Protein AF-A0A345RC56-F1 (afdb_monomer_lite)

Structure (mmCIF, N/CA/C/O backbone):
data_AF-A0A345RC56-F1
#
_entry.id   AF-A0A345RC56-F1
#
loop_
_atom_site.group_PDB
_atom_site.id
_atom_site.type_symbol
_atom_site.label_atom_id
_atom_site.label_alt_id
_atom_site.label_comp_id
_atom_site.label_asym_id
_atom_site.label_entity_id
_atom_site.label_seq_id
_atom_site.pdbx_PDB_ins_code
_atom_site.Cartn_x
_atom_site.Cartn_y
_atom_site.Cartn_z
_atom_site.occupancy
_atom_site.B_iso_or_equiv
_atom_site.auth_seq_id
_atom_site.auth_comp_id
_atom_site.auth_asym_id
_atom_site.auth_atom_id
_atom_site.pdbx_PDB_model_num
ATOM 1 N N . MET A 1 1 ? 59.726 26.820 -36.026 1.00 51.00 1 MET A N 1
ATOM 2 C CA . MET A 1 1 ? 58.271 26.832 -36.326 1.00 51.00 1 MET A CA 1
ATOM 3 C C . MET A 1 1 ? 57.668 28.120 -35.784 1.00 51.00 1 MET A C 1
ATOM 5 O O . MET A 1 1 ? 57.884 28.377 -34.603 1.00 51.00 1 MET A O 1
ATOM 9 N N . PRO A 1 2 ? 56.946 28.915 -36.594 1.00 48.25 2 PRO A N 1
ATOM 10 C CA . PRO A 1 2 ? 56.380 30.178 -36.132 1.00 48.25 2 PRO A CA 1
ATOM 11 C C . PRO A 1 2 ? 55.252 29.939 -35.111 1.00 48.25 2 PRO A C 1
ATOM 13 O O . PRO A 1 2 ? 54.476 28.990 -35.276 1.00 48.25 2 PRO A O 1
ATOM 16 N N . PRO A 1 3 ? 55.117 30.789 -34.079 1.00 53.25 3 PRO A N 1
ATOM 17 C CA . PRO A 1 3 ? 54.134 30.615 -33.004 1.00 53.25 3 PRO A CA 1
ATOM 18 C C . PRO A 1 3 ? 52.673 30.598 -33.497 1.00 53.25 3 PRO A C 1
ATOM 20 O O . PRO A 1 3 ? 51.851 29.871 -32.939 1.00 53.25 3 PRO A O 1
ATOM 23 N N . ALA A 1 4 ? 52.362 31.284 -34.603 1.00 44.72 4 ALA A N 1
ATOM 24 C CA . ALA A 1 4 ? 51.025 31.308 -35.207 1.00 44.72 4 ALA A CA 1
ATOM 25 C C . ALA A 1 4 ? 50.554 29.932 -35.736 1.00 44.72 4 ALA A C 1
ATOM 27 O O . ALA A 1 4 ? 49.383 29.576 -35.612 1.00 44.72 4 ALA A O 1
ATOM 28 N N . LEU A 1 5 ? 51.472 29.106 -36.253 1.00 43.94 5 LEU A N 1
ATOM 29 C CA . LEU A 1 5 ? 51.159 27.765 -36.769 1.00 43.94 5 LEU A CA 1
ATOM 30 C C . LEU A 1 5 ? 50.878 26.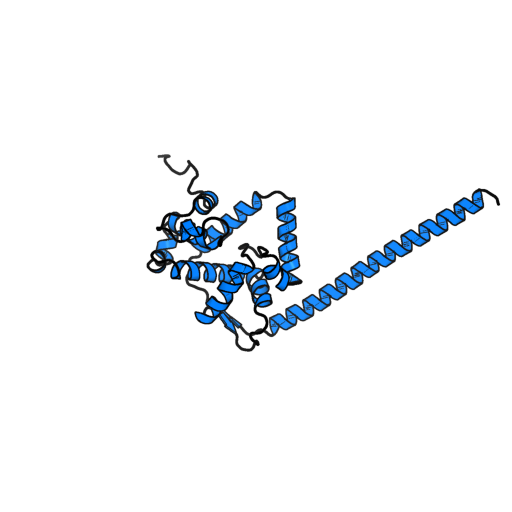753 -35.646 1.00 43.94 5 LEU A C 1
ATOM 32 O O . LEU A 1 5 ? 50.070 25.842 -35.829 1.00 43.94 5 LEU A O 1
ATOM 36 N N . ARG A 1 6 ? 51.471 26.933 -34.455 1.00 48.44 6 ARG A N 1
ATOM 37 C CA . ARG A 1 6 ? 51.158 26.103 -33.275 1.00 48.44 6 ARG A CA 1
ATOM 38 C C . ARG A 1 6 ? 49.764 26.398 -32.713 1.00 48.44 6 ARG A C 1
ATOM 40 O O . ARG A 1 6 ? 49.095 25.462 -32.277 1.00 48.44 6 ARG A O 1
ATOM 47 N N . LEU A 1 7 ? 49.307 27.652 -32.771 1.00 42.91 7 LEU A N 1
ATOM 48 C CA . LEU A 1 7 ? 47.984 28.057 -32.279 1.00 42.91 7 LEU A CA 1
ATOM 49 C C . LEU A 1 7 ? 46.847 27.499 -33.158 1.00 42.91 7 LEU A C 1
ATOM 51 O O . LEU A 1 7 ? 45.892 26.925 -32.635 1.00 42.91 7 LEU A O 1
ATOM 55 N N . CYS A 1 8 ? 46.988 27.559 -34.489 1.00 41.47 8 CYS A N 1
ATOM 56 C CA . CYS A 1 8 ? 46.005 27.000 -35.430 1.00 41.47 8 CYS A CA 1
ATOM 57 C C . CYS A 1 8 ? 45.868 25.471 -35.326 1.00 41.47 8 CYS A C 1
ATOM 59 O O . CYS A 1 8 ? 44.758 24.942 -35.383 1.00 41.47 8 CYS A O 1
ATOM 61 N N . VAL A 1 9 ? 46.972 24.742 -35.125 1.00 54.75 9 VAL A N 1
ATOM 62 C CA . VAL A 1 9 ? 46.938 23.276 -34.957 1.00 54.75 9 VAL A CA 1
ATOM 63 C C . VAL A 1 9 ? 46.320 22.876 -33.610 1.00 54.75 9 VAL A C 1
ATOM 65 O O . VAL A 1 9 ? 45.562 21.907 -33.548 1.00 54.75 9 VAL A O 1
ATOM 68 N N . GLN A 1 10 ? 46.583 23.638 -32.543 1.00 50.59 10 GLN A N 1
ATOM 69 C CA . GLN A 1 10 ? 45.973 23.441 -31.221 1.00 50.59 10 GLN A CA 1
ATOM 70 C C . GLN A 1 10 ? 44.459 23.711 -31.233 1.00 50.59 10 GLN A C 1
ATOM 72 O O . GLN A 1 10 ? 43.698 22.903 -30.700 1.00 50.59 10 GLN A O 1
ATOM 77 N N . LEU A 1 11 ? 44.004 24.787 -31.886 1.00 49.38 11 LEU A N 1
ATOM 78 C CA . LEU A 1 11 ? 42.579 25.122 -32.015 1.00 49.38 11 LEU A CA 1
ATOM 79 C C . LEU A 1 11 ? 41.821 24.102 -32.880 1.00 49.38 11 LEU A C 1
ATOM 81 O O . LEU A 1 11 ? 40.745 23.647 -32.492 1.00 49.38 11 LEU A O 1
ATOM 85 N N . LYS A 1 12 ? 42.413 23.654 -33.996 1.00 48.56 12 LYS A N 1
ATOM 86 C CA . LYS A 1 12 ? 41.815 22.639 -34.882 1.00 48.56 12 LYS A CA 1
ATOM 87 C C . LYS A 1 12 ? 41.727 21.260 -34.215 1.00 48.56 12 LYS A C 1
ATOM 89 O O . LYS A 1 12 ? 40.732 20.561 -34.393 1.00 48.56 12 LYS A O 1
ATOM 94 N N . ARG A 1 13 ? 42.720 20.879 -33.395 1.00 53.06 13 ARG A N 1
ATOM 95 C CA . ARG A 1 13 ? 42.656 19.656 -32.572 1.00 53.06 13 ARG A CA 1
ATOM 96 C C . ARG A 1 13 ? 41.592 19.758 -31.480 1.00 53.06 13 ARG A C 1
ATOM 98 O O . ARG A 1 13 ? 40.775 18.852 -31.392 1.00 53.06 13 ARG A O 1
ATOM 105 N N . LYS A 1 14 ? 41.545 20.849 -30.705 1.00 51.34 14 LYS A N 1
ATOM 106 C CA . LYS A 1 14 ? 40.552 21.028 -29.626 1.00 51.34 14 LYS A CA 1
ATOM 107 C C . LYS A 1 14 ? 39.108 21.051 -30.148 1.00 51.34 14 LYS A C 1
ATOM 109 O O . LYS A 1 14 ? 38.259 20.383 -29.566 1.00 51.34 14 LYS A O 1
ATOM 114 N N . GLY A 1 15 ? 38.846 21.726 -31.272 1.00 50.44 15 GLY A N 1
ATOM 115 C CA . GLY A 1 15 ? 37.525 21.727 -31.917 1.00 50.44 15 GLY A CA 1
ATOM 116 C C . GLY A 1 15 ? 37.103 20.353 -32.454 1.00 50.44 15 GLY A C 1
ATOM 117 O O . GLY A 1 15 ? 35.940 19.975 -32.341 1.00 50.44 15 GLY A O 1
ATOM 118 N N . CYS A 1 16 ? 38.050 19.557 -32.963 1.00 48.34 16 CYS A N 1
ATOM 119 C CA . CYS A 1 16 ? 37.780 18.203 -33.452 1.00 48.34 16 CYS A CA 1
ATOM 120 C C . CYS A 1 16 ? 37.478 17.211 -32.311 1.00 48.34 16 CYS A C 1
ATOM 122 O O . CYS A 1 16 ? 36.641 16.325 -32.475 1.00 48.34 16 CYS A O 1
ATOM 124 N N . THR A 1 17 ? 38.113 17.361 -31.142 1.00 57.56 17 THR A N 1
ATOM 125 C CA . THR A 1 17 ? 37.839 16.514 -29.966 1.00 57.56 17 THR A CA 1
ATOM 126 C C . THR A 1 17 ? 36.491 16.841 -29.322 1.00 57.56 17 THR A C 1
ATOM 128 O O . THR A 1 17 ? 35.750 15.927 -28.970 1.00 57.56 17 THR A O 1
ATOM 131 N N . LEU A 1 18 ? 36.137 18.129 -29.226 1.00 54.66 18 LEU A N 1
ATOM 132 C CA . LEU A 1 18 ? 34.832 18.577 -28.724 1.00 54.66 18 LEU A CA 1
ATOM 133 C C . LEU A 1 18 ? 33.685 18.099 -29.619 1.00 54.66 18 LEU A C 1
ATOM 135 O O . LEU A 1 18 ? 32.721 17.543 -29.109 1.00 54.66 18 LEU A O 1
ATOM 139 N N . ALA A 1 19 ? 33.822 18.219 -30.944 1.00 57.09 19 ALA A N 1
ATOM 140 C CA . ALA A 1 19 ? 32.821 17.719 -31.886 1.00 57.09 19 ALA A CA 1
ATOM 141 C C . ALA A 1 19 ? 32.630 16.193 -31.789 1.00 57.09 19 ALA A C 1
ATOM 143 O O . ALA A 1 19 ? 31.502 15.715 -31.823 1.00 57.09 19 ALA A O 1
ATOM 144 N N . LYS A 1 20 ? 33.708 15.419 -31.604 1.00 53.34 20 LYS A N 1
ATOM 145 C CA . LYS A 1 20 ? 33.631 13.956 -31.425 1.00 53.34 20 LYS A CA 1
ATOM 146 C C . LYS A 1 20 ? 32.968 13.548 -30.110 1.00 53.34 20 LYS A C 1
ATOM 148 O O . LYS A 1 20 ? 32.192 12.600 -30.110 1.00 53.34 20 LYS A O 1
ATOM 153 N N . LEU A 1 21 ? 33.239 14.260 -29.015 1.00 55.81 21 LEU A N 1
ATOM 154 C CA . LEU A 1 21 ? 32.566 14.039 -27.731 1.00 55.81 21 LEU A CA 1
ATOM 155 C C . LEU A 1 21 ? 31.080 14.408 -27.805 1.00 55.81 21 LEU A C 1
ATOM 157 O O . LEU A 1 21 ? 30.247 13.679 -27.279 1.00 55.81 21 LEU A O 1
ATOM 161 N N . PHE A 1 22 ? 30.741 15.490 -28.509 1.00 58.97 22 PHE A N 1
ATOM 162 C CA . PHE A 1 22 ? 29.356 15.923 -28.695 1.00 58.97 22 PHE A CA 1
ATOM 163 C C . PHE A 1 22 ? 28.562 14.946 -29.573 1.00 58.97 22 PHE A C 1
ATOM 165 O O . PHE A 1 22 ? 27.455 14.557 -29.216 1.00 58.97 22 PHE A O 1
ATOM 172 N N . ILE A 1 23 ? 29.152 14.488 -30.683 1.00 63.09 23 ILE A N 1
ATOM 173 C CA . ILE A 1 23 ? 28.555 13.477 -31.568 1.00 63.09 23 ILE A CA 1
ATOM 174 C C . ILE A 1 23 ? 28.442 12.131 -30.847 1.00 63.09 23 ILE A C 1
ATOM 176 O O . ILE A 1 23 ? 27.398 11.499 -30.932 1.00 63.09 23 ILE A O 1
ATOM 180 N N . GLY A 1 24 ? 29.467 11.709 -30.099 1.00 48.25 24 GLY A N 1
ATOM 181 C CA . GLY A 1 24 ? 29.423 10.484 -29.295 1.00 48.25 24 GLY A CA 1
ATOM 182 C C . GLY A 1 24 ? 28.367 10.536 -28.188 1.00 48.25 24 GLY A C 1
ATOM 183 O O . GLY A 1 24 ? 27.646 9.563 -27.991 1.00 48.25 24 GLY A O 1
ATOM 184 N N . GLY A 1 25 ? 28.219 11.685 -27.520 1.00 43.75 25 GLY A N 1
ATOM 185 C CA . GLY A 1 25 ? 27.164 11.923 -26.534 1.00 43.75 25 GLY A CA 1
ATOM 186 C C . GLY A 1 25 ? 25.766 11.889 -27.153 1.00 43.75 25 GLY A C 1
ATOM 187 O O . GLY A 1 25 ? 24.893 11.196 -26.641 1.00 43.75 25 GLY A O 1
ATOM 188 N N . LEU A 1 26 ? 25.564 12.557 -28.294 1.00 57.28 26 LEU A N 1
ATOM 189 C CA . LEU A 1 26 ? 24.301 12.524 -29.041 1.00 57.28 26 LEU A CA 1
ATOM 190 C C . LEU A 1 26 ? 23.957 11.116 -29.533 1.00 57.28 26 LEU A C 1
ATOM 192 O O . LEU A 1 26 ? 22.817 10.691 -29.383 1.00 57.28 26 LEU A O 1
ATOM 196 N N . LEU A 1 27 ? 24.929 10.370 -30.069 1.00 57.38 27 LEU A N 1
ATOM 197 C CA . LEU A 1 27 ? 24.715 8.988 -30.500 1.00 57.38 27 LEU A CA 1
ATOM 198 C C . LEU A 1 27 ? 24.374 8.082 -29.309 1.00 57.38 27 LEU A C 1
ATOM 200 O O . LEU A 1 27 ? 23.480 7.252 -29.417 1.00 57.38 27 LEU A O 1
ATOM 204 N N . GLY A 1 28 ? 25.046 8.266 -28.169 1.00 47.16 28 GLY A N 1
ATOM 205 C CA . GLY A 1 28 ? 24.757 7.541 -26.931 1.00 47.16 28 GLY A CA 1
ATOM 206 C C . GLY A 1 28 ? 23.349 7.819 -26.400 1.00 47.16 28 GLY A C 1
ATOM 207 O O . GLY A 1 28 ? 22.642 6.882 -26.039 1.00 47.16 28 GLY A O 1
ATOM 208 N N . ILE A 1 29 ? 22.906 9.081 -26.430 1.00 62.06 29 ILE A N 1
ATOM 209 C CA . ILE A 1 29 ? 21.531 9.471 -26.077 1.00 62.06 29 ILE A CA 1
ATOM 210 C C . ILE A 1 29 ? 20.530 8.840 -27.047 1.00 62.06 29 ILE A C 1
ATOM 212 O O . ILE A 1 29 ? 19.509 8.323 -26.611 1.00 62.06 29 ILE A O 1
ATOM 216 N N . LEU A 1 30 ? 20.820 8.843 -28.350 1.00 53.22 30 LEU A N 1
ATOM 217 C CA . LEU A 1 30 ? 19.902 8.343 -29.372 1.00 53.22 30 LEU A CA 1
ATOM 218 C C . LEU A 1 30 ? 19.773 6.813 -29.332 1.00 53.22 30 LEU A C 1
ATOM 220 O O . LEU A 1 30 ? 18.662 6.297 -29.390 1.00 53.22 30 LEU A O 1
ATOM 224 N N . VAL A 1 31 ? 20.884 6.088 -29.163 1.00 61.06 31 VAL A N 1
ATOM 225 C CA . VAL A 1 31 ? 20.895 4.627 -28.972 1.00 61.06 31 VAL A CA 1
ATOM 226 C C . VAL A 1 31 ? 20.251 4.248 -27.637 1.00 61.06 31 VAL A C 1
ATOM 228 O O . VAL A 1 31 ? 19.473 3.300 -27.588 1.00 61.06 31 VAL A O 1
ATOM 231 N N . GLY A 1 32 ? 20.512 5.010 -26.570 1.00 57.34 32 GLY A N 1
ATOM 232 C CA . GLY A 1 32 ? 19.856 4.841 -25.272 1.00 57.34 32 GLY A CA 1
ATOM 233 C C . GLY A 1 32 ? 18.345 5.063 -25.350 1.00 57.34 32 GLY A C 1
ATOM 234 O O . GLY A 1 32 ? 17.580 4.248 -24.841 1.00 57.34 32 GLY A O 1
ATOM 235 N N . ALA A 1 33 ? 17.901 6.109 -26.049 1.00 62.47 33 ALA A N 1
ATOM 236 C CA . ALA A 1 33 ? 16.491 6.393 -26.288 1.00 62.47 33 ALA A CA 1
ATOM 237 C C . ALA A 1 33 ? 15.826 5.290 -27.123 1.00 62.47 33 ALA A C 1
ATOM 239 O O . ALA A 1 33 ? 14.809 4.761 -26.695 1.00 62.47 33 ALA A O 1
ATOM 240 N N . LEU A 1 34 ? 16.425 4.865 -28.244 1.00 62.28 34 LEU A N 1
ATOM 241 C CA . LEU A 1 34 ? 15.913 3.762 -29.072 1.00 62.28 34 LEU A CA 1
ATOM 242 C C . LEU A 1 34 ? 15.856 2.431 -28.314 1.00 62.28 34 LEU A C 1
ATOM 244 O O . LEU A 1 34 ? 14.857 1.721 -28.408 1.00 62.28 34 LEU A O 1
ATOM 248 N N . GLY A 1 35 ? 16.896 2.104 -27.544 1.00 57.38 35 GLY A N 1
ATOM 249 C CA . GLY A 1 35 ? 16.925 0.914 -26.695 1.00 57.38 35 GLY A CA 1
ATOM 250 C C . GLY A 1 35 ? 15.836 0.952 -25.624 1.00 57.38 35 GLY A C 1
ATOM 251 O O . GLY A 1 35 ? 15.136 -0.039 -25.427 1.00 57.38 35 GLY A O 1
ATOM 252 N N . THR A 1 36 ? 15.627 2.118 -25.007 1.00 60.25 36 THR A N 1
ATOM 253 C CA . THR A 1 36 ? 14.548 2.343 -24.038 1.00 60.25 36 THR A CA 1
ATOM 254 C C . THR A 1 36 ? 13.187 2.203 -24.715 1.00 60.25 36 THR A C 1
ATOM 256 O O . THR A 1 36 ? 12.360 1.442 -24.240 1.00 60.25 36 THR A O 1
ATOM 259 N N . THR A 1 37 ? 12.949 2.837 -25.866 1.00 61.66 37 THR A N 1
ATOM 260 C CA . THR A 1 37 ? 11.677 2.733 -26.598 1.00 61.66 37 THR A CA 1
ATOM 261 C C . THR A 1 37 ? 11.371 1.298 -27.031 1.00 61.66 37 THR A C 1
ATOM 263 O O . THR A 1 37 ? 10.250 0.837 -26.839 1.00 61.66 37 THR A O 1
ATOM 266 N N . LEU A 1 38 ? 12.347 0.559 -27.567 1.00 62.25 38 LEU A N 1
ATOM 267 C CA . LEU A 1 38 ? 12.166 -0.849 -27.944 1.00 62.25 38 LEU A CA 1
ATOM 268 C C . LEU A 1 38 ? 11.875 -1.732 -26.729 1.00 62.25 38 LEU A C 1
ATOM 270 O O . LEU A 1 38 ? 11.006 -2.604 -26.792 1.00 62.25 38 LEU A O 1
ATOM 274 N N . PHE A 1 39 ? 12.564 -1.484 -25.616 1.00 65.06 39 PHE A N 1
ATOM 275 C CA . PHE A 1 39 ? 12.289 -2.157 -24.356 1.00 65.06 39 PHE A CA 1
ATOM 276 C C . PHE A 1 39 ? 10.866 -1.851 -23.872 1.00 65.06 39 PHE A C 1
ATOM 278 O O . PHE A 1 39 ? 10.115 -2.777 -23.587 1.00 65.06 39 PHE A O 1
ATOM 285 N N . LEU A 1 40 ? 10.445 -0.585 -23.885 1.00 64.12 40 LEU A N 1
ATOM 286 C CA . LEU A 1 40 ? 9.092 -0.171 -23.515 1.00 64.12 40 LEU A CA 1
ATOM 287 C C . LEU A 1 40 ? 8.022 -0.826 -24.388 1.00 64.12 40 LEU A C 1
ATOM 289 O O . LEU A 1 40 ? 7.056 -1.357 -23.855 1.00 64.12 40 LEU A O 1
ATOM 293 N N . VAL A 1 41 ? 8.207 -0.865 -25.708 1.00 63.97 41 VAL A N 1
ATOM 294 C CA . VAL A 1 41 ? 7.273 -1.532 -26.629 1.00 63.97 41 VAL A CA 1
ATOM 295 C C . VAL A 1 41 ? 7.204 -3.035 -26.354 1.00 63.97 41 VAL A C 1
ATOM 297 O O . VAL A 1 41 ? 6.116 -3.603 -26.313 1.00 63.97 41 VAL A O 1
ATOM 300 N N . SER A 1 42 ? 8.346 -3.688 -26.118 1.00 65.44 42 SER A N 1
ATOM 301 C CA . SER A 1 42 ? 8.391 -5.105 -25.734 1.00 65.44 42 SER A CA 1
ATOM 302 C C . SER A 1 42 ? 7.635 -5.360 -24.427 1.00 65.44 42 SER A C 1
ATOM 304 O O . SER A 1 42 ? 6.858 -6.308 -24.331 1.00 65.44 42 SER A O 1
ATOM 306 N N . ARG A 1 43 ? 7.800 -4.476 -23.438 1.00 64.31 43 ARG A N 1
ATOM 307 C CA . ARG A 1 43 ? 7.131 -4.571 -22.138 1.00 64.31 43 ARG A CA 1
ATOM 308 C C . ARG A 1 43 ? 5.638 -4.311 -22.245 1.00 64.31 43 ARG A C 1
ATOM 310 O O . ARG A 1 43 ? 4.877 -5.132 -21.760 1.00 64.31 43 ARG A O 1
ATOM 317 N N . VAL A 1 44 ? 5.208 -3.263 -22.941 1.00 63.59 44 VAL A N 1
ATOM 318 C CA . VAL A 1 44 ? 3.786 -3.002 -23.217 1.00 63.59 44 VAL A CA 1
ATOM 319 C C . VAL A 1 44 ? 3.147 -4.184 -23.948 1.00 63.59 44 VAL A C 1
ATOM 321 O O . VAL A 1 44 ? 2.053 -4.600 -23.588 1.00 63.59 44 VAL A O 1
ATOM 324 N N . ASN A 1 45 ? 3.846 -4.801 -24.904 1.00 62.34 45 ASN A N 1
ATOM 325 C CA . ASN A 1 45 ? 3.357 -6.001 -25.586 1.00 62.34 45 ASN A CA 1
ATOM 326 C C . ASN A 1 45 ? 3.330 -7.248 -24.691 1.00 62.34 45 ASN A C 1
ATOM 328 O O . ASN A 1 45 ? 2.473 -8.104 -24.883 1.00 62.34 45 ASN A O 1
ATOM 332 N N . ALA A 1 46 ? 4.258 -7.393 -23.742 1.00 61.75 46 ALA A N 1
ATOM 333 C CA . ALA A 1 46 ? 4.208 -8.459 -22.742 1.00 61.75 46 ALA A CA 1
ATOM 334 C C . ALA A 1 46 ? 3.051 -8.242 -21.752 1.00 61.75 46 ALA A C 1
ATOM 336 O O . ALA A 1 46 ? 2.360 -9.194 -21.411 1.00 61.75 46 ALA A O 1
ATOM 337 N N . LEU A 1 47 ? 2.798 -6.988 -21.365 1.00 58.97 47 LEU A N 1
ATOM 338 C CA . LEU A 1 47 ? 1.684 -6.576 -20.511 1.00 58.97 47 LEU A CA 1
ATOM 339 C C . LEU A 1 47 ? 0.332 -6.808 -21.193 1.00 58.97 47 LEU A C 1
ATOM 341 O O . LEU A 1 47 ? -0.564 -7.379 -20.588 1.00 58.97 47 LEU A O 1
ATOM 345 N N . ALA A 1 48 ? 0.211 -6.462 -22.476 1.00 58.94 48 ALA A N 1
ATOM 346 C CA . ALA A 1 48 ? -0.989 -6.713 -23.277 1.00 58.94 48 ALA A CA 1
ATOM 347 C C . ALA A 1 48 ? -1.292 -8.209 -23.486 1.00 58.94 48 ALA A C 1
ATOM 349 O O . ALA A 1 48 ? -2.386 -8.559 -23.915 1.00 58.94 48 ALA A O 1
ATOM 350 N N . LYS A 1 49 ? -0.323 -9.093 -23.217 1.00 60.41 49 LYS A N 1
ATOM 351 C CA . LYS A 1 49 ? -0.499 -10.551 -23.281 1.00 60.41 49 LYS A CA 1
ATOM 352 C C . LYS A 1 49 ? -0.914 -11.164 -21.950 1.00 60.41 49 LYS A C 1
ATOM 354 O O . LYS A 1 49 ? -1.195 -12.358 -21.915 1.00 60.41 49 LYS A O 1
ATOM 359 N N . VAL A 1 50 ? -0.915 -10.390 -20.868 1.00 64.06 50 VAL A N 1
ATOM 360 C CA . VAL A 1 50 ? -1.335 -10.887 -19.563 1.00 64.06 50 VAL A CA 1
ATOM 361 C C . VAL A 1 50 ? -2.820 -10.640 -19.472 1.00 64.06 50 VAL A C 1
ATOM 363 O O . VAL A 1 50 ? -3.271 -9.530 -19.212 1.00 64.06 50 VAL A O 1
ATOM 366 N N . ASP A 1 51 ? -3.563 -11.702 -19.718 1.00 72.75 51 ASP A N 1
ATOM 367 C CA . ASP A 1 51 ? -4.996 -11.703 -19.520 1.00 72.75 51 ASP A CA 1
ATOM 368 C C . ASP A 1 51 ? -5.265 -11.982 -18.036 1.00 72.75 51 ASP A C 1
ATOM 370 O O . ASP A 1 51 ? -4.889 -13.037 -17.506 1.00 72.75 51 ASP A O 1
ATOM 374 N N . PHE A 1 52 ? -5.800 -10.983 -17.336 1.00 78.44 52 PHE A N 1
ATOM 375 C CA . PHE A 1 52 ? -6.080 -11.050 -15.908 1.00 78.44 52 PHE A CA 1
ATOM 376 C C . PHE A 1 52 ? -7.426 -10.406 -15.588 1.00 78.44 52 PHE A C 1
ATOM 378 O O . PHE A 1 52 ? -7.853 -9.453 -16.241 1.00 78.44 52 PHE A O 1
ATOM 385 N N . SER A 1 53 ? -8.080 -10.917 -14.551 1.00 84.25 53 SER A N 1
ATOM 386 C CA . SER A 1 53 ? -9.269 -10.307 -13.966 1.00 84.25 53 SER A CA 1
ATOM 387 C C . SER A 1 53 ? -8.944 -9.834 -12.549 1.00 84.25 53 SER A C 1
ATOM 389 O O . SER A 1 53 ? -8.115 -10.428 -11.853 1.00 84.25 53 SER A O 1
ATOM 391 N N . ILE A 1 54 ? -9.557 -8.725 -12.135 1.00 86.44 54 ILE A N 1
ATOM 392 C CA . ILE A 1 54 ? -9.465 -8.232 -10.761 1.00 86.44 54 ILE A CA 1
ATOM 393 C C . ILE A 1 54 ? -10.850 -8.179 -10.139 1.00 86.44 54 ILE A C 1
ATOM 395 O O . ILE A 1 54 ? -11.824 -7.775 -10.776 1.00 86.44 54 ILE A O 1
ATOM 399 N N . VAL A 1 55 ? -10.909 -8.537 -8.864 1.00 89.62 55 VAL A N 1
ATOM 400 C CA . VAL A 1 55 ? -12.050 -8.262 -7.998 1.00 89.62 55 VAL A CA 1
ATOM 401 C C . VAL A 1 55 ? -11.569 -7.272 -6.951 1.00 89.62 55 VAL A C 1
ATOM 403 O O . VAL A 1 55 ? -10.554 -7.495 -6.290 1.00 89.62 55 VAL A O 1
ATOM 406 N N . THR A 1 56 ? -12.266 -6.148 -6.823 1.00 88.31 56 THR A N 1
ATOM 407 C CA . THR A 1 56 ? -11.907 -5.116 -5.848 1.00 88.31 56 THR A CA 1
ATOM 408 C C . THR A 1 56 ? -12.525 -5.460 -4.493 1.00 88.31 56 THR A C 1
ATOM 410 O O . THR A 1 56 ? -13.742 -5.652 -4.425 1.00 88.31 56 THR A O 1
ATOM 413 N N . PRO A 1 57 ? -11.731 -5.533 -3.409 1.00 90.81 57 PRO A N 1
ATOM 414 C CA . PRO A 1 57 ? -12.277 -5.687 -2.065 1.00 90.81 57 PRO A CA 1
ATOM 415 C C . PRO A 1 57 ? -13.205 -4.523 -1.702 1.00 90.81 57 PRO A C 1
ATOM 417 O O . PRO A 1 57 ? -13.033 -3.407 -2.188 1.00 90.81 57 PRO A O 1
ATOM 420 N N . SER A 1 58 ? -14.147 -4.745 -0.786 1.00 91.81 58 SER A N 1
ATOM 421 C CA . SER A 1 58 ? -15.142 -3.743 -0.373 1.00 91.81 58 SER A CA 1
ATOM 422 C C . SER A 1 58 ? -14.587 -2.655 0.565 1.00 91.81 58 SER A C 1
ATOM 424 O O . SER A 1 58 ? -15.312 -2.165 1.433 1.00 91.81 58 SER A O 1
ATOM 426 N N . VAL A 1 59 ? -13.299 -2.319 0.448 1.00 93.19 59 VAL A N 1
ATOM 427 C CA . VAL A 1 59 ? -12.673 -1.240 1.222 1.00 93.19 59 VAL A CA 1
ATOM 428 C C . VAL A 1 59 ? -13.337 0.076 0.832 1.00 93.19 59 VAL A C 1
ATOM 430 O O . VAL A 1 59 ? -13.499 0.363 -0.354 1.00 93.19 59 VAL A O 1
ATOM 433 N N . SER A 1 60 ? -13.738 0.871 1.822 1.00 92.00 60 SER A N 1
ATOM 434 C CA . SER A 1 60 ? -14.448 2.121 1.557 1.00 92.00 60 SER A CA 1
ATOM 435 C C . SER A 1 60 ? -13.535 3.158 0.884 1.00 92.00 60 SER A C 1
ATOM 437 O O . SER A 1 60 ? -12.319 3.199 1.114 1.00 92.00 60 SER A O 1
ATOM 439 N N . SER A 1 61 ? -14.127 4.026 0.062 1.00 91.31 61 SER A N 1
ATOM 440 C CA . SER A 1 61 ? -13.418 5.129 -0.597 1.00 91.31 61 SER A CA 1
ATOM 441 C C . SER A 1 61 ? -12.757 6.074 0.401 1.00 91.31 61 SER A C 1
ATOM 443 O O . SER A 1 61 ? -11.678 6.595 0.134 1.00 91.31 61 SER A O 1
ATOM 445 N N . GLU A 1 62 ? -13.379 6.271 1.560 1.00 93.56 62 GLU A N 1
ATOM 446 C CA . GLU A 1 62 ? -12.906 7.146 2.631 1.00 93.56 62 GLU A CA 1
ATOM 447 C C . GLU A 1 62 ? -11.593 6.621 3.216 1.00 93.56 62 GLU A C 1
ATOM 449 O O . GLU A 1 62 ? -10.656 7.394 3.410 1.00 93.56 62 GLU A O 1
ATOM 454 N N . VAL A 1 63 ? -11.489 5.303 3.426 1.00 94.06 63 VAL A N 1
ATOM 455 C CA . VAL A 1 63 ? -10.258 4.663 3.910 1.00 94.06 63 VAL A CA 1
ATOM 456 C C . VAL A 1 63 ? -9.137 4.821 2.884 1.00 94.06 63 VAL A C 1
ATOM 458 O O . VAL A 1 63 ? -8.040 5.258 3.235 1.00 94.06 63 VAL A O 1
ATOM 461 N N . LEU A 1 64 ? -9.399 4.506 1.611 1.00 92.31 64 LEU A N 1
ATOM 462 C CA . LEU A 1 64 ? -8.398 4.628 0.544 1.00 92.31 64 LEU A CA 1
ATOM 463 C C . LEU A 1 64 ? -7.926 6.076 0.371 1.00 92.31 64 LEU A C 1
ATOM 465 O O . LEU A 1 64 ? -6.725 6.324 0.243 1.00 92.31 64 LEU A O 1
ATOM 469 N N . LEU A 1 65 ? -8.853 7.035 0.420 1.00 92.88 65 LEU A N 1
ATOM 470 C CA . LEU A 1 65 ? -8.543 8.458 0.337 1.00 92.88 65 LEU A CA 1
ATOM 471 C C . LEU A 1 65 ? -7.696 8.917 1.528 1.00 92.88 65 LEU A C 1
ATOM 473 O O . LEU A 1 65 ? -6.706 9.618 1.328 1.00 92.88 65 LEU A O 1
ATOM 477 N N . ALA A 1 66 ? -8.044 8.501 2.748 1.00 93.31 66 ALA A N 1
ATOM 478 C CA . ALA A 1 66 ? -7.293 8.839 3.952 1.00 93.31 66 ALA A CA 1
ATOM 479 C C . ALA A 1 66 ? -5.856 8.302 3.898 1.00 93.31 66 ALA A C 1
ATOM 481 O O . ALA A 1 66 ? -4.913 9.044 4.176 1.00 93.31 66 ALA A O 1
ATOM 482 N N . VAL A 1 67 ? -5.672 7.045 3.480 1.00 91.75 67 VAL A N 1
ATOM 483 C CA . VAL A 1 67 ? -4.342 6.437 3.300 1.00 91.75 67 VAL A CA 1
ATOM 484 C C . VAL A 1 67 ? -3.544 7.187 2.233 1.00 91.75 67 VAL A C 1
ATOM 486 O O . VAL A 1 67 ? -2.406 7.590 2.477 1.00 91.75 67 VAL A O 1
ATOM 489 N N . ARG A 1 68 ? -4.153 7.446 1.071 1.00 90.12 68 ARG A N 1
ATOM 490 C CA . ARG A 1 68 ? -3.510 8.181 -0.025 1.00 90.12 68 ARG A CA 1
ATOM 491 C C . ARG A 1 68 ? -3.092 9.588 0.397 1.00 90.12 68 ARG A C 1
ATOM 493 O O . ARG A 1 68 ? -1.987 10.022 0.073 1.00 90.12 68 ARG A O 1
ATOM 500 N N . GLN A 1 69 ? -3.956 10.301 1.117 1.00 91.75 69 GLN A N 1
ATOM 501 C CA . GLN A 1 69 ? -3.661 11.648 1.593 1.00 91.75 69 GLN A CA 1
ATOM 502 C C . GLN A 1 69 ? -2.552 11.635 2.647 1.00 91.75 69 GLN A C 1
ATOM 504 O O . GLN A 1 69 ? -1.661 12.477 2.585 1.00 91.75 69 GLN A O 1
ATOM 509 N N . ALA A 1 70 ? -2.564 10.674 3.574 1.00 90.25 70 ALA A N 1
ATOM 510 C CA . ALA A 1 70 ? -1.534 10.547 4.601 1.00 90.25 70 ALA A CA 1
ATOM 511 C C . ALA A 1 70 ? -0.142 10.280 3.998 1.00 90.25 70 ALA A C 1
ATOM 513 O O . ALA A 1 70 ? 0.838 10.898 4.420 1.00 90.25 70 ALA A O 1
ATOM 514 N N . GLU A 1 71 ? -0.052 9.414 2.984 1.00 87.69 71 GLU A N 1
ATOM 515 C CA . GLU A 1 71 ? 1.193 9.182 2.241 1.00 87.69 71 GLU A CA 1
ATOM 516 C C . GLU A 1 71 ? 1.608 10.428 1.444 1.00 87.69 71 GLU A C 1
ATOM 518 O O . GLU A 1 71 ? 2.749 10.884 1.540 1.00 87.69 71 GLU A O 1
ATOM 523 N N . SER A 1 72 ? 0.675 11.049 0.717 1.00 87.81 72 SER A N 1
ATOM 524 C CA . SER A 1 72 ? 0.948 12.269 -0.053 1.00 87.81 72 SER A CA 1
ATOM 525 C C . SER A 1 72 ? 1.463 13.415 0.829 1.00 87.81 72 SER A C 1
ATOM 527 O O . SER A 1 72 ? 2.466 14.048 0.493 1.00 87.81 72 SER A O 1
ATOM 529 N N . ASP A 1 73 ? 0.821 13.664 1.974 1.00 89.00 73 ASP A N 1
ATOM 530 C CA . ASP A 1 73 ? 1.208 14.709 2.927 1.00 89.00 73 ASP A CA 1
ATOM 531 C C . ASP A 1 73 ? 2.596 14.437 3.518 1.00 89.00 73 ASP A C 1
ATOM 533 O O . ASP A 1 73 ? 3.433 15.343 3.575 1.00 89.00 73 ASP A O 1
ATOM 537 N N . PHE A 1 74 ? 2.867 13.193 3.928 1.00 86.56 74 PHE A N 1
ATOM 538 C CA . PHE A 1 74 ? 4.169 12.807 4.474 1.00 86.56 74 PHE A CA 1
ATOM 539 C C . PHE A 1 74 ? 5.297 13.027 3.458 1.00 86.56 74 PHE A C 1
ATOM 541 O O . PHE A 1 74 ? 6.352 13.565 3.802 1.00 86.56 74 PHE A O 1
ATOM 548 N N . TYR A 1 75 ? 5.074 12.652 2.198 1.00 79.44 75 TYR A N 1
ATOM 549 C CA . TYR A 1 75 ? 6.064 12.806 1.134 1.00 79.44 75 TYR A CA 1
ATOM 550 C C . TYR A 1 75 ? 6.245 14.257 0.678 1.00 79.44 75 TYR A C 1
ATOM 552 O O . TYR A 1 75 ? 7.364 14.661 0.349 1.00 79.44 75 TYR A O 1
ATOM 560 N N . ALA A 1 76 ? 5.187 15.071 0.697 1.00 84.31 76 ALA A N 1
ATOM 561 C CA . ALA A 1 76 ? 5.276 16.497 0.385 1.00 84.31 76 ALA A CA 1
ATOM 562 C C . ALA A 1 76 ? 6.194 17.253 1.362 1.00 84.31 76 ALA A C 1
ATOM 564 O O . ALA A 1 76 ? 6.860 18.211 0.965 1.00 84.31 76 ALA A O 1
ATOM 565 N N . GLN A 1 77 ? 6.276 16.788 2.611 1.00 85.62 77 GLN A N 1
ATOM 566 C CA . GLN A 1 77 ? 7.131 17.354 3.656 1.00 85.62 77 GLN A CA 1
ATOM 567 C C . GLN A 1 77 ? 8.606 16.923 3.541 1.00 85.62 77 GLN A C 1
ATOM 569 O O . GLN A 1 77 ? 9.462 17.466 4.241 1.00 85.62 77 GLN A O 1
ATOM 574 N N . GLN A 1 78 ? 8.941 15.978 2.653 1.00 82.94 78 GLN A N 1
ATOM 575 C CA . GLN A 1 78 ? 10.314 15.500 2.489 1.00 82.94 78 GLN A CA 1
ATOM 576 C C . GLN A 1 78 ? 11.201 16.491 1.707 1.00 82.94 78 GLN A C 1
ATOM 578 O O . GLN A 1 78 ? 10.732 17.195 0.799 1.00 82.94 78 GLN A O 1
ATOM 583 N N . PRO A 1 79 ? 12.525 16.510 1.979 1.00 86.31 79 PRO A N 1
ATOM 584 C CA . PRO A 1 79 ? 13.475 17.328 1.229 1.00 86.31 79 PRO A CA 1
ATOM 585 C C . PRO A 1 79 ? 13.383 17.100 -0.287 1.00 86.31 79 PRO A C 1
ATOM 587 O O . PRO A 1 79 ? 13.135 15.986 -0.747 1.00 86.31 79 PRO A O 1
ATOM 590 N N . ALA A 1 80 ? 13.641 18.141 -1.086 1.00 81.31 80 ALA A N 1
ATOM 591 C CA . ALA A 1 80 ? 13.541 18.071 -2.551 1.00 81.31 80 ALA A CA 1
ATOM 592 C C . ALA A 1 80 ? 14.396 16.944 -3.166 1.00 81.31 80 ALA A C 1
ATOM 594 O O . ALA A 1 80 ? 13.948 16.264 -4.084 1.00 81.31 80 ALA A O 1
ATOM 595 N N . LEU A 1 81 ? 15.590 16.697 -2.612 1.00 76.94 81 LEU A N 1
ATOM 596 C CA . LEU A 1 81 ? 16.460 15.598 -3.040 1.00 76.94 81 LEU A CA 1
ATOM 597 C C . LEU A 1 81 ? 15.815 14.225 -2.807 1.00 76.94 81 LEU A C 1
ATOM 599 O O . LEU A 1 81 ? 15.898 13.360 -3.672 1.00 76.94 81 LEU A O 1
ATOM 603 N N . ARG A 1 82 ? 15.138 14.035 -1.666 1.00 77.81 82 ARG A N 1
ATOM 604 C CA . ARG A 1 82 ? 14.409 12.798 -1.362 1.00 77.81 82 ARG A CA 1
ATOM 605 C C . ARG A 1 82 ? 13.274 12.602 -2.365 1.00 77.81 82 ARG A C 1
ATOM 607 O O . ARG A 1 82 ? 13.196 11.547 -2.970 1.00 77.81 82 ARG A O 1
ATOM 614 N N . ARG A 1 83 ? 12.471 13.639 -2.625 1.00 76.50 83 ARG A N 1
ATOM 615 C CA . ARG A 1 83 ? 11.392 13.588 -3.631 1.00 76.50 83 ARG A CA 1
ATOM 616 C C . ARG A 1 83 ? 11.906 13.234 -5.032 1.00 76.50 83 ARG A C 1
ATOM 618 O O . ARG A 1 83 ? 11.269 12.463 -5.739 1.00 76.50 83 ARG A O 1
ATOM 625 N N . LEU A 1 84 ? 13.074 13.752 -5.419 1.00 76.38 84 LEU A N 1
ATOM 626 C CA . LEU A 1 84 ? 13.699 13.434 -6.705 1.00 76.38 84 LEU A CA 1
ATOM 627 C C . LEU A 1 84 ? 14.197 11.982 -6.779 1.00 76.38 84 LEU A C 1
ATOM 629 O O . LEU A 1 84 ? 14.035 11.348 -7.818 1.00 76.38 84 LEU A O 1
ATOM 633 N N . ILE A 1 85 ? 14.764 11.451 -5.691 1.00 77.06 85 ILE A N 1
ATOM 634 C CA . ILE A 1 85 ? 15.161 10.036 -5.605 1.00 77.06 85 ILE A CA 1
ATOM 635 C C . ILE A 1 85 ? 13.941 9.129 -5.779 1.00 77.06 85 ILE A C 1
ATOM 637 O O . ILE A 1 85 ? 14.013 8.179 -6.547 1.00 77.06 85 ILE A O 1
ATOM 641 N N . GLU A 1 86 ? 12.826 9.437 -5.122 1.00 72.62 86 GLU A N 1
ATOM 642 C CA . GLU A 1 86 ? 11.606 8.614 -5.160 1.00 72.62 86 GLU A CA 1
ATOM 643 C C . GLU A 1 86 ? 10.958 8.647 -6.558 1.00 72.62 86 GLU A C 1
ATOM 645 O O . GLU A 1 86 ? 10.636 7.602 -7.110 1.00 72.62 86 GLU A O 1
ATOM 650 N N . ASN A 1 87 ? 10.909 9.808 -7.224 1.00 74.19 87 ASN A N 1
ATOM 651 C CA . ASN A 1 87 ? 10.499 9.870 -8.636 1.00 74.19 87 ASN A CA 1
ATOM 652 C C . ASN A 1 87 ? 11.438 9.054 -9.547 1.00 74.19 87 ASN A C 1
ATOM 654 O O . ASN A 1 87 ? 11.006 8.453 -10.529 1.00 74.19 87 ASN A O 1
ATOM 658 N N . GLY A 1 88 ? 12.737 9.036 -9.234 1.00 75.00 88 GLY A N 1
ATOM 659 C CA . GLY A 1 88 ? 13.711 8.186 -9.916 1.00 75.00 88 GLY A CA 1
ATOM 660 C C . GLY A 1 88 ? 13.476 6.694 -9.666 1.00 75.00 88 GLY A C 1
ATOM 661 O O . GLY A 1 88 ? 13.706 5.895 -10.571 1.00 75.00 88 GLY A O 1
ATOM 662 N N . GLN A 1 89 ? 12.992 6.321 -8.478 1.00 76.50 89 GLN A N 1
ATOM 663 C CA . GLN A 1 89 ? 12.605 4.949 -8.151 1.00 76.50 89 GLN A CA 1
ATOM 664 C C . GLN A 1 89 ? 11.385 4.507 -8.952 1.00 76.50 89 GLN A C 1
ATOM 666 O O . GLN A 1 89 ? 11.432 3.406 -9.480 1.00 76.50 89 GLN A O 1
ATOM 671 N N . ASP A 1 90 ? 10.363 5.354 -9.115 1.00 70.81 90 ASP A N 1
ATOM 672 C CA . ASP A 1 90 ? 9.199 5.051 -9.964 1.00 70.81 90 ASP A CA 1
ATOM 673 C C . ASP A 1 90 ? 9.645 4.792 -11.423 1.00 70.81 90 ASP A C 1
ATOM 675 O O . ASP A 1 90 ? 9.315 3.781 -12.036 1.00 70.81 90 ASP A O 1
ATOM 679 N N . VAL A 1 91 ? 10.527 5.633 -11.977 1.00 71.12 91 VAL A N 1
ATOM 680 C CA . VAL A 1 91 ? 11.075 5.405 -13.331 1.00 71.12 91 VAL A CA 1
ATOM 681 C C . VAL A 1 91 ? 11.922 4.127 -13.400 1.00 71.12 91 VAL A C 1
ATOM 683 O O . VAL A 1 91 ? 11.844 3.370 -14.370 1.00 71.12 91 VAL A O 1
ATOM 686 N N . ALA A 1 92 ? 12.750 3.870 -12.386 1.00 72.12 92 ALA A N 1
ATOM 687 C CA . ALA A 1 92 ? 13.562 2.660 -12.320 1.00 72.12 92 ALA A CA 1
ATOM 688 C C . ALA A 1 92 ? 12.702 1.399 -12.152 1.00 72.12 92 ALA A C 1
ATOM 690 O O . ALA A 1 92 ? 13.043 0.365 -12.724 1.00 72.12 92 ALA A O 1
ATOM 691 N N . ALA A 1 93 ? 11.594 1.489 -11.415 1.00 71.56 93 ALA A N 1
ATOM 692 C CA . ALA A 1 93 ? 10.617 0.430 -11.227 1.00 71.56 93 ALA A CA 1
ATOM 693 C C . ALA A 1 93 ? 9.988 0.048 -12.562 1.00 71.56 93 ALA A C 1
ATOM 695 O O . ALA A 1 93 ? 10.035 -1.120 -12.943 1.00 71.56 93 ALA A O 1
ATOM 696 N N . PHE A 1 94 ? 9.518 1.036 -13.321 1.00 69.38 94 PHE A N 1
ATOM 697 C CA . PHE A 1 94 ? 8.974 0.833 -14.657 1.00 69.38 94 PHE A CA 1
ATOM 698 C C . PHE A 1 94 ? 9.968 0.156 -15.617 1.00 69.38 94 PHE A C 1
ATOM 700 O O . PHE A 1 94 ? 9.631 -0.800 -16.324 1.00 69.38 94 PHE A O 1
ATOM 707 N N . LEU A 1 95 ? 11.224 0.616 -15.623 1.00 68.56 95 LEU A N 1
ATOM 708 C CA . LEU A 1 95 ? 12.269 0.087 -16.506 1.00 68.56 95 LEU A CA 1
ATOM 709 C C . LEU A 1 95 ? 12.798 -1.282 -16.061 1.00 68.56 95 LEU A C 1
ATOM 711 O O . LEU A 1 95 ? 13.158 -2.110 -16.894 1.00 68.56 95 LEU A O 1
ATOM 715 N N . ALA A 1 96 ? 12.860 -1.546 -14.761 1.00 72.88 96 ALA A N 1
ATOM 716 C CA . ALA A 1 96 ? 13.389 -2.786 -14.218 1.00 72.88 96 ALA A CA 1
ATOM 717 C C . ALA A 1 96 ? 12.665 -3.164 -12.914 1.00 72.88 96 ALA A C 1
ATOM 719 O O . ALA A 1 96 ? 13.204 -2.955 -11.826 1.00 72.88 96 ALA A O 1
ATOM 720 N N . PRO A 1 97 ? 11.480 -3.802 -12.995 1.00 68.81 97 PRO A N 1
ATOM 721 C CA . PRO A 1 97 ? 10.675 -4.132 -11.817 1.00 68.81 97 PRO A CA 1
ATOM 722 C C . PRO A 1 97 ? 11.380 -4.979 -10.764 1.00 68.81 97 PRO A C 1
ATOM 724 O O . PRO A 1 97 ? 11.114 -4.835 -9.578 1.00 68.81 97 PRO A O 1
ATOM 727 N N . SER A 1 98 ? 12.334 -5.819 -11.168 1.00 71.50 98 SER A N 1
ATOM 728 C CA . SER A 1 98 ? 13.151 -6.601 -10.234 1.00 71.50 98 SER A CA 1
ATOM 729 C C . SER A 1 98 ? 13.956 -5.729 -9.262 1.00 71.50 98 SER A C 1
ATOM 731 O O . SER A 1 98 ? 14.289 -6.185 -8.168 1.00 71.50 98 SER A O 1
ATOM 733 N N . LEU A 1 99 ? 14.244 -4.470 -9.615 1.00 73.69 99 LEU A N 1
ATOM 734 C CA . LEU A 1 99 ? 14.896 -3.515 -8.721 1.00 73.69 99 LEU A CA 1
ATOM 735 C C . LEU A 1 99 ? 13.997 -3.105 -7.556 1.00 73.69 99 LEU A C 1
ATOM 737 O O . LEU A 1 99 ? 14.518 -2.884 -6.467 1.00 73.69 99 LEU A O 1
ATOM 741 N N . VAL A 1 100 ? 12.677 -3.058 -7.760 1.00 73.56 100 VAL A N 1
ATOM 742 C CA . VAL A 1 100 ? 11.704 -2.722 -6.709 1.00 73.56 100 VAL A CA 1
ATOM 743 C C . VAL A 1 100 ? 11.802 -3.711 -5.560 1.00 73.56 100 VAL A C 1
ATOM 745 O O . VAL A 1 100 ? 11.892 -3.306 -4.409 1.00 73.56 100 VAL A O 1
ATOM 748 N N . TYR A 1 101 ? 11.870 -5.001 -5.882 1.00 69.44 101 TYR A N 1
ATOM 749 C CA . TYR A 1 101 ? 12.009 -6.077 -4.904 1.00 69.44 101 TYR A CA 1
ATOM 750 C C . TYR A 1 101 ? 13.411 -6.120 -4.309 1.00 69.44 101 TYR A C 1
ATOM 752 O O . TYR A 1 101 ? 13.580 -6.202 -3.097 1.00 69.44 101 TYR A O 1
ATOM 760 N N . ARG A 1 102 ? 14.441 -6.006 -5.156 1.00 78.69 102 ARG A N 1
ATOM 761 C CA . ARG A 1 102 ? 15.837 -6.092 -4.712 1.00 78.69 102 ARG A CA 1
ATOM 762 C C . ARG A 1 102 ? 16.234 -4.973 -3.749 1.00 78.69 102 ARG A C 1
ATOM 764 O O . ARG A 1 102 ? 17.055 -5.207 -2.866 1.00 78.69 102 ARG A O 1
ATOM 771 N N . PHE A 1 103 ? 15.721 -3.766 -3.963 1.00 80.31 103 PHE A N 1
ATOM 772 C CA . PHE A 1 103 ? 16.089 -2.578 -3.193 1.00 80.31 103 PHE A CA 1
ATOM 773 C C . PHE A 1 103 ? 14.955 -2.032 -2.323 1.00 80.31 103 PHE A C 1
ATOM 775 O O . PHE A 1 103 ? 15.134 -0.996 -1.685 1.00 80.31 103 PHE A O 1
ATOM 782 N N . ASP A 1 104 ? 13.823 -2.733 -2.275 1.00 76.19 104 ASP A N 1
ATOM 783 C CA . ASP A 1 104 ? 12.647 -2.378 -1.484 1.00 76.19 104 ASP A CA 1
ATOM 784 C C . ASP A 1 104 ? 12.128 -0.952 -1.747 1.00 76.19 104 ASP A C 1
ATOM 786 O O . ASP A 1 104 ? 11.843 -0.183 -0.826 1.00 76.19 104 ASP A O 1
ATOM 790 N N . PHE A 1 105 ? 12.052 -0.573 -3.026 1.00 79.88 105 PHE A N 1
ATOM 791 C CA . PHE A 1 105 ? 11.582 0.755 -3.423 1.00 79.88 105 PHE A CA 1
ATOM 792 C C . PHE A 1 105 ? 10.088 0.932 -3.149 1.00 79.88 105 PHE A C 1
ATOM 794 O O . PHE A 1 105 ? 9.302 -0.003 -3.313 1.00 79.88 105 PHE A O 1
ATOM 801 N N . SER A 1 106 ? 9.715 2.155 -2.768 1.00 78.62 106 SER A N 1
ATOM 802 C CA . SER A 1 106 ? 8.326 2.587 -2.625 1.00 78.62 106 SER A CA 1
ATOM 803 C C . SER A 1 106 ? 7.827 3.121 -3.962 1.00 78.62 106 SER A C 1
ATOM 805 O O . SER A 1 106 ? 8.307 4.148 -4.431 1.00 78.62 106 SER A O 1
ATOM 807 N N . VAL A 1 107 ? 6.859 2.432 -4.569 1.00 75.12 107 VAL A N 1
ATOM 808 C CA . VAL A 1 107 ? 6.412 2.721 -5.943 1.00 75.12 107 VAL A CA 1
ATOM 809 C C . VAL A 1 107 ? 4.952 3.167 -5.972 1.00 75.12 107 VAL A C 1
ATOM 811 O O . VAL A 1 107 ? 4.123 2.682 -5.196 1.00 75.12 107 VAL A O 1
ATOM 814 N N . GLY A 1 108 ? 4.636 4.088 -6.882 1.00 77.00 108 GLY A N 1
ATOM 815 C CA . GLY A 1 108 ? 3.266 4.503 -7.181 1.00 77.00 108 GLY A CA 1
ATOM 816 C C . GLY A 1 108 ? 2.657 5.475 -6.157 1.00 77.00 108 GLY A C 1
ATOM 817 O O . GLY A 1 108 ? 3.310 5.887 -5.194 1.00 77.00 108 GLY A O 1
ATOM 818 N N . PRO A 1 109 ? 1.380 5.870 -6.336 1.00 78.50 109 PRO A N 1
ATOM 819 C CA . PRO A 1 109 ? 0.735 6.909 -5.523 1.00 78.50 109 PRO A CA 1
ATOM 820 C C . PRO A 1 109 ? 0.525 6.494 -4.062 1.00 78.50 109 PRO A C 1
ATOM 822 O O . PRO A 1 109 ? 0.403 7.348 -3.189 1.00 78.50 109 PRO A O 1
ATOM 825 N N . PHE A 1 110 ? 0.510 5.189 -3.812 1.00 79.19 110 PHE A N 1
ATOM 826 C CA . PHE A 1 110 ? 0.341 4.560 -2.508 1.00 79.19 110 PHE A CA 1
ATOM 827 C C . PHE A 1 110 ? 1.680 4.212 -1.836 1.00 79.19 110 PHE A C 1
ATOM 829 O O . PHE A 1 110 ? 1.700 3.843 -0.666 1.00 79.19 110 PHE A O 1
ATOM 836 N N . ARG A 1 111 ? 2.811 4.377 -2.540 1.00 80.81 111 ARG A N 1
ATOM 837 C CA . ARG A 1 111 ? 4.171 4.222 -1.988 1.00 80.81 111 ARG A CA 1
ATOM 838 C C . ARG A 1 111 ? 4.437 2.847 -1.368 1.00 80.81 111 ARG A C 1
ATOM 840 O O . ARG A 1 111 ? 5.263 2.704 -0.463 1.00 80.81 111 ARG A O 1
ATOM 847 N N . LEU A 1 112 ? 3.774 1.823 -1.902 1.00 77.62 112 LEU A N 1
ATOM 848 C CA . LEU A 1 112 ? 3.925 0.444 -1.458 1.00 77.62 112 LEU A CA 1
ATOM 849 C C . LEU A 1 112 ? 5.327 -0.072 -1.786 1.00 77.62 112 LEU A C 1
ATOM 851 O O . LEU A 1 112 ? 5.862 0.158 -2.874 1.00 77.62 112 LEU A O 1
ATOM 855 N N . LYS A 1 113 ? 5.913 -0.764 -0.811 1.00 79.81 113 LYS A N 1
ATOM 856 C CA . LYS A 1 113 ? 7.276 -1.288 -0.863 1.00 79.81 113 LYS A CA 1
ATOM 857 C C . LYS A 1 113 ? 7.343 -2.667 -1.499 1.00 79.81 113 LYS A C 1
ATOM 859 O O . LYS A 1 113 ? 6.493 -3.498 -1.192 1.00 79.81 113 LYS A O 1
ATOM 864 N N . GLY A 1 114 ? 8.408 -2.935 -2.260 1.00 73.12 114 GLY A N 1
ATOM 865 C CA . GLY A 1 114 ? 8.743 -4.242 -2.852 1.00 73.12 114 GLY A CA 1
ATOM 866 C C . GLY A 1 114 ? 8.351 -5.456 -1.999 1.00 73.12 114 GLY A C 1
ATOM 867 O O . GLY A 1 114 ? 7.535 -6.274 -2.417 1.00 73.12 114 GLY A O 1
ATOM 868 N N . HIS A 1 115 ? 8.862 -5.537 -0.768 1.00 77.62 115 HIS A N 1
ATOM 869 C CA . HIS A 1 115 ? 8.626 -6.696 0.106 1.00 77.62 115 HIS A CA 1
ATOM 870 C C . HIS A 1 115 ? 7.166 -6.852 0.562 1.00 77.62 115 HIS A C 1
ATOM 872 O O . HIS A 1 115 ? 6.704 -7.962 0.807 1.00 77.62 115 HIS A O 1
ATOM 878 N N . THR A 1 116 ? 6.410 -5.755 0.693 1.00 76.25 116 THR A N 1
ATOM 879 C CA . THR A 1 116 ? 4.984 -5.821 1.064 1.00 76.25 116 THR A CA 1
ATOM 880 C C . THR A 1 116 ? 4.188 -6.554 -0.020 1.00 76.25 116 THR A C 1
ATOM 882 O O . THR A 1 116 ? 3.141 -7.141 0.234 1.00 76.25 116 THR A O 1
ATOM 885 N N . LEU A 1 117 ? 4.714 -6.581 -1.239 1.00 70.00 117 LEU A N 1
ATOM 886 C CA . LEU A 1 117 ? 4.015 -7.014 -2.439 1.00 70.00 117 LEU A CA 1
ATOM 887 C C . LEU A 1 117 ? 4.293 -8.466 -2.774 1.00 70.00 117 LEU A C 1
ATOM 889 O O . LEU A 1 117 ? 3.402 -9.135 -3.299 1.00 70.00 117 LEU A O 1
ATOM 893 N N . ASP A 1 118 ? 5.469 -8.957 -2.376 1.00 73.06 118 ASP A N 1
ATOM 894 C CA . ASP A 1 118 ? 5.755 -10.391 -2.278 1.00 73.06 118 ASP A CA 1
ATOM 895 C C . ASP A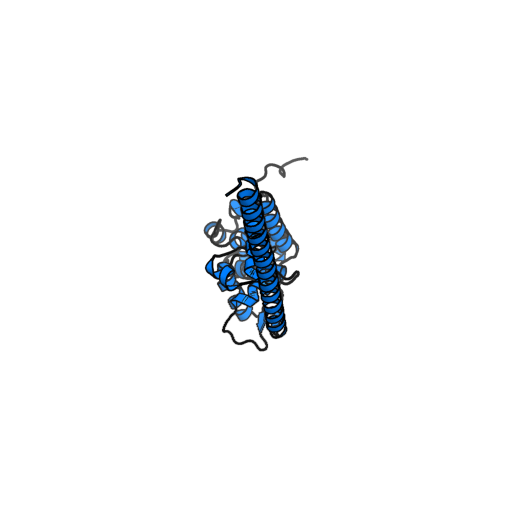 1 118 ? 4.705 -11.109 -1.426 1.00 73.06 118 ASP A C 1
ATOM 897 O O . ASP A 1 118 ? 4.431 -12.288 -1.631 1.00 73.06 118 ASP A O 1
ATOM 901 N N . GLU A 1 119 ? 4.062 -10.394 -0.501 1.00 76.69 119 GLU A N 1
ATOM 902 C CA . GLU A 1 119 ? 2.972 -10.938 0.297 1.00 76.69 119 GLU A CA 1
ATOM 903 C C . GLU A 1 119 ? 1.577 -10.666 -0.291 1.00 76.69 119 GLU A C 1
ATOM 905 O O . GLU A 1 119 ? 0.690 -11.512 -0.166 1.00 76.69 119 GLU A O 1
ATOM 910 N N . VAL A 1 120 ? 1.351 -9.497 -0.903 1.00 81.75 120 VAL A N 1
ATOM 911 C CA . VAL A 1 120 ? 0.021 -9.075 -1.383 1.00 81.75 120 VAL A CA 1
ATOM 912 C C . VAL A 1 120 ? -0.411 -9.835 -2.634 1.00 81.75 120 VAL A C 1
ATOM 914 O O . VAL A 1 120 ? -1.548 -10.296 -2.679 1.00 81.75 120 VAL A O 1
ATOM 917 N N . ILE A 1 121 ? 0.462 -10.001 -3.633 1.00 83.62 121 ILE A N 1
ATOM 918 C CA . ILE A 1 121 ? 0.076 -10.627 -4.911 1.00 83.62 121 ILE A CA 1
ATOM 919 C C . ILE A 1 121 ? -0.289 -12.112 -4.737 1.00 83.62 121 ILE A C 1
ATOM 921 O O . ILE A 1 121 ? -1.371 -12.501 -5.184 1.00 83.62 121 ILE A O 1
ATOM 925 N N . PRO A 1 122 ? 0.512 -12.948 -4.040 1.00 84.81 122 PRO A N 1
ATOM 926 C CA . PRO A 1 122 ? 0.117 -14.330 -3.767 1.00 84.81 122 PRO A CA 1
ATOM 927 C C . PRO A 1 122 ? -1.175 -14.424 -2.957 1.00 84.81 122 PRO A C 1
ATOM 929 O O . PRO A 1 122 ? -2.013 -15.282 -3.227 1.00 84.81 122 PRO A O 1
ATOM 932 N N . TRP A 1 123 ? -1.365 -13.523 -1.991 1.00 88.06 123 TRP A N 1
ATOM 933 C CA . TRP A 1 123 ? -2.585 -13.489 -1.196 1.00 88.06 123 TRP A CA 1
ATOM 934 C C . TRP A 1 123 ? -3.811 -13.095 -2.035 1.00 88.06 123 TRP A C 1
ATOM 936 O O . TRP A 1 123 ? -4.866 -13.709 -1.885 1.00 88.06 123 TRP A O 1
ATOM 946 N N . ALA A 1 124 ? -3.675 -12.138 -2.958 1.00 89.62 124 ALA A N 1
ATOM 947 C CA . ALA A 1 124 ? -4.741 -11.730 -3.873 1.00 89.62 124 ALA A CA 1
ATOM 948 C C . ALA A 1 124 ? -5.208 -12.893 -4.759 1.00 89.62 124 ALA A C 1
ATOM 950 O O . ALA A 1 124 ? -6.409 -13.103 -4.906 1.00 89.62 124 ALA A O 1
ATOM 951 N N . LEU A 1 125 ? -4.264 -13.678 -5.289 1.00 87.75 125 LEU A N 1
ATOM 952 C CA . LEU A 1 125 ? -4.554 -14.882 -6.076 1.00 87.75 125 LEU A CA 1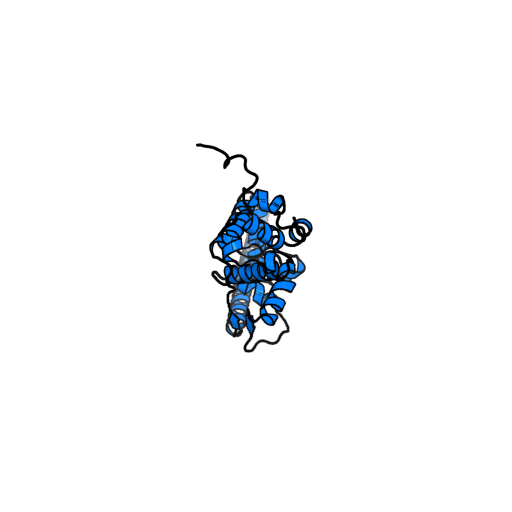
ATOM 953 C C . LEU A 1 125 ? -5.285 -15.935 -5.238 1.00 87.75 125 LEU A C 1
ATOM 955 O O . LEU A 1 125 ? -6.297 -16.481 -5.663 1.00 87.75 125 LEU A O 1
ATOM 959 N N . GLN A 1 126 ? -4.795 -16.200 -4.023 1.00 90.25 126 GLN A N 1
ATOM 960 C CA . GLN A 1 126 ? -5.383 -17.197 -3.121 1.00 90.25 126 GLN A CA 1
ATOM 961 C C . GLN A 1 126 ? -6.812 -16.852 -2.689 1.00 90.25 126 GLN A C 1
ATOM 963 O O . GLN A 1 126 ? -7.601 -17.756 -2.430 1.00 90.25 126 GLN A O 1
ATOM 968 N N . ASN A 1 127 ? -7.141 -15.562 -2.604 1.00 92.38 127 ASN A N 1
ATOM 969 C CA . ASN A 1 127 ? -8.442 -15.081 -2.138 1.00 92.38 127 ASN A CA 1
ATOM 970 C C . ASN A 1 127 ? -9.362 -14.618 -3.282 1.00 92.38 127 ASN A C 1
ATOM 972 O O . ASN A 1 127 ? -10.421 -14.058 -3.015 1.00 92.38 127 ASN A O 1
ATOM 976 N N . GLY A 1 128 ? -8.980 -14.845 -4.545 1.00 90.06 128 GLY A N 1
ATOM 977 C CA . GLY A 1 128 ? -9.814 -14.521 -5.709 1.00 90.06 128 GLY A CA 1
ATOM 978 C C . GLY A 1 128 ? -9.937 -13.025 -6.021 1.00 90.06 128 GLY A C 1
ATOM 979 O O . GLY A 1 128 ? -10.841 -12.629 -6.750 1.00 90.06 128 GLY A O 1
ATOM 980 N N . TYR A 1 129 ? -9.042 -12.187 -5.492 1.00 90.62 129 TYR A N 1
ATOM 981 C CA . TYR A 1 129 ? -8.968 -10.761 -5.837 1.00 90.62 129 TYR A CA 1
ATOM 982 C C . TYR A 1 129 ? -8.180 -10.496 -7.124 1.00 90.62 129 TYR A C 1
ATOM 984 O O . TYR A 1 129 ? -8.301 -9.419 -7.710 1.00 90.62 129 TYR A O 1
ATOM 992 N N . LEU A 1 130 ? -7.387 -11.474 -7.561 1.00 88.12 130 LEU A N 1
ATOM 993 C CA . LEU A 1 130 ? -6.650 -11.480 -8.817 1.00 88.12 130 LEU A CA 1
ATOM 994 C C . LEU A 1 130 ? -6.789 -12.864 -9.454 1.00 88.12 130 LEU A C 1
ATOM 996 O O . LEU A 1 130 ? -6.554 -13.871 -8.791 1.00 88.12 130 LEU A O 1
ATOM 1000 N N . GLU A 1 131 ? -7.107 -12.916 -10.740 1.00 85.88 131 GLU A N 1
ATOM 1001 C CA . GLU A 1 131 ? -7.119 -14.144 -11.532 1.00 85.88 131 GLU A CA 1
ATOM 1002 C C . GLU A 1 131 ? -6.215 -13.961 -12.749 1.00 85.88 131 GLU A C 1
ATOM 1004 O O . GLU A 1 131 ? -6.276 -12.934 -13.423 1.00 85.88 131 GLU A O 1
ATOM 1009 N N . LEU A 1 132 ? -5.375 -14.952 -13.042 1.00 80.50 132 LEU A N 1
ATOM 1010 C CA . LEU A 1 132 ? -4.507 -14.952 -14.218 1.00 80.50 132 LEU A CA 1
ATOM 1011 C C . LEU A 1 132 ? -5.012 -16.010 -15.195 1.00 80.50 132 LEU A C 1
ATOM 1013 O O . LEU A 1 132 ? -5.006 -17.193 -14.865 1.00 80.50 132 LEU A O 1
ATOM 1017 N N . GLN A 1 133 ? -5.422 -15.601 -16.395 1.00 71.75 133 GLN A N 1
ATOM 1018 C CA . GLN A 1 133 ? -6.037 -16.516 -17.359 1.00 71.75 133 GLN A CA 1
ATOM 1019 C C . GLN A 1 133 ? -5.010 -17.327 -18.165 1.00 71.75 133 GLN A C 1
ATOM 1021 O O . GLN A 1 133 ? -5.326 -18.414 -18.643 1.00 71.75 133 GLN A O 1
ATOM 1026 N N . SER A 1 134 ? -3.780 -16.827 -18.346 1.00 59.09 134 SER A N 1
ATOM 1027 C CA . SER A 1 134 ? -2.836 -17.448 -19.298 1.00 59.09 134 SER A CA 1
ATOM 1028 C C . SER A 1 134 ? -1.342 -17.308 -18.984 1.00 59.09 134 SER A C 1
ATOM 1030 O O . SER A 1 134 ? -0.514 -17.800 -19.754 1.00 59.09 134 SER A O 1
ATOM 1032 N N . SER A 1 135 ? -0.949 -16.682 -17.870 1.00 54.84 135 SER A N 1
ATOM 1033 C CA . SER A 1 135 ? 0.471 -16.385 -17.636 1.00 54.84 135 SER A CA 1
ATOM 1034 C C . SER A 1 135 ? 1.186 -17.466 -16.809 1.00 54.84 135 SER A C 1
ATOM 1036 O O . SER A 1 135 ? 0.690 -17.845 -15.744 1.00 54.84 135 SER A O 1
ATOM 1038 N N . PRO A 1 136 ? 2.368 -17.957 -17.237 1.00 53.06 136 PRO A N 1
ATOM 1039 C CA . PRO A 1 136 ? 3.194 -18.815 -16.404 1.00 53.06 136 PRO A CA 1
ATOM 1040 C C . PRO A 1 136 ? 3.679 -18.045 -15.167 1.00 53.06 136 PRO A C 1
ATOM 1042 O O . PRO A 1 136 ? 4.211 -16.943 -15.273 1.00 53.06 136 PRO A O 1
ATOM 1045 N N . LEU A 1 137 ? 3.534 -18.686 -14.004 1.00 53.94 137 LEU A N 1
ATOM 1046 C CA . LEU A 1 137 ? 3.865 -18.255 -12.632 1.00 53.94 137 LEU A CA 1
ATOM 1047 C C . LEU A 1 137 ? 5.276 -17.662 -12.409 1.00 53.94 137 LEU A C 1
ATOM 1049 O O . LEU A 1 137 ? 5.600 -17.268 -11.292 1.00 53.94 137 LEU A O 1
ATOM 1053 N N . ALA A 1 138 ? 6.143 -17.649 -13.422 1.00 52.28 138 ALA A N 1
ATOM 1054 C CA . ALA A 1 138 ? 7.583 -17.504 -13.252 1.00 52.28 138 ALA A CA 1
ATOM 1055 C C . ALA A 1 138 ? 8.058 -16.084 -12.902 1.00 52.28 138 ALA A C 1
ATOM 1057 O O . ALA A 1 138 ? 9.152 -15.965 -12.370 1.00 52.28 138 ALA A O 1
ATOM 1058 N N . ASP A 1 139 ? 7.266 -15.029 -13.127 1.00 59.19 139 ASP A N 1
ATOM 1059 C CA . ASP A 1 139 ? 7.696 -13.661 -12.803 1.00 59.19 139 ASP A CA 1
ATOM 1060 C C . ASP A 1 139 ? 6.532 -12.760 -12.357 1.00 59.19 139 ASP A C 1
ATOM 1062 O O . ASP A 1 139 ? 6.061 -11.912 -13.106 1.00 59.19 139 ASP A O 1
ATOM 1066 N N . PHE A 1 140 ? 6.073 -12.875 -11.109 1.00 65.19 140 PHE A N 1
ATOM 1067 C CA . PHE A 1 140 ? 5.094 -11.927 -10.541 1.00 65.19 140 PHE A CA 1
ATOM 1068 C C . PHE A 1 140 ? 5.639 -10.501 -10.377 1.00 65.19 140 PHE A C 1
ATOM 1070 O O . PHE A 1 140 ? 4.867 -9.545 -10.292 1.00 65.19 140 PHE A O 1
ATOM 1077 N N . HIS A 1 141 ? 6.966 -10.341 -10.376 1.00 65.88 141 HIS A N 1
ATOM 1078 C CA . HIS A 1 141 ? 7.627 -9.074 -10.072 1.00 65.88 141 HIS A CA 1
ATOM 1079 C C . HIS A 1 141 ? 7.236 -7.929 -11.021 1.00 65.88 141 HIS A C 1
ATOM 1081 O O . HIS A 1 141 ? 7.200 -6.765 -10.632 1.00 65.88 141 HIS A O 1
ATOM 1087 N N . TRP A 1 142 ? 6.934 -8.215 -12.288 1.00 68.38 142 TRP A N 1
ATOM 1088 C CA . TRP A 1 142 ? 6.530 -7.156 -13.217 1.00 68.38 142 TRP A CA 1
ATOM 1089 C C . TRP A 1 142 ? 5.046 -6.786 -13.097 1.00 68.38 142 TRP A C 1
ATOM 1091 O O . TRP A 1 142 ? 4.693 -5.647 -13.403 1.00 68.38 142 TRP A O 1
ATOM 1101 N N . LEU A 1 143 ? 4.196 -7.715 -12.643 1.00 71.75 143 LEU A N 1
ATOM 1102 C CA . LEU A 1 143 ? 2.752 -7.509 -12.537 1.00 71.75 143 LEU A CA 1
ATOM 1103 C C . LEU A 1 143 ? 2.432 -6.447 -11.485 1.00 71.75 143 LEU A C 1
ATOM 1105 O O . LEU A 1 143 ? 1.549 -5.621 -11.693 1.00 71.75 143 LEU A O 1
ATOM 1109 N N . TYR A 1 144 ? 3.203 -6.402 -10.399 1.00 67.44 144 TYR A N 1
ATOM 1110 C CA . TYR A 1 144 ? 3.047 -5.356 -9.399 1.00 67.44 144 TYR A CA 1
ATOM 1111 C C . TYR A 1 144 ? 3.330 -3.961 -9.948 1.00 67.44 144 TYR A C 1
ATOM 1113 O O . TYR A 1 144 ? 2.504 -3.082 -9.760 1.00 67.44 144 TYR A O 1
ATOM 1121 N N . VAL A 1 145 ? 4.479 -3.733 -10.594 1.00 65.75 145 VAL A N 1
ATOM 1122 C CA . VAL A 1 145 ? 4.831 -2.384 -11.077 1.00 65.75 145 VAL A CA 1
ATOM 1123 C C . VAL A 1 145 ? 3.738 -1.861 -11.999 1.00 65.75 145 VAL A C 1
ATOM 1125 O O . VAL A 1 145 ? 3.322 -0.713 -11.896 1.00 65.75 145 VAL A O 1
ATOM 1128 N N . TYR A 1 146 ? 3.188 -2.753 -12.820 1.00 70.69 146 TYR A N 1
ATOM 1129 C CA . TYR A 1 146 ? 2.018 -2.446 -13.617 1.00 70.69 146 TYR A CA 1
ATOM 1130 C C . TYR A 1 146 ? 0.792 -2.070 -12.764 1.00 70.69 146 TYR A C 1
ATOM 1132 O O . TYR A 1 146 ? 0.201 -1.016 -12.980 1.00 70.69 146 TYR A O 1
ATOM 1140 N N . LEU A 1 147 ? 0.430 -2.882 -11.768 1.00 72.75 147 LEU A N 1
ATOM 1141 C CA . LEU A 1 147 ? -0.709 -2.607 -10.887 1.00 72.75 147 LEU A CA 1
ATOM 1142 C C . LEU A 1 147 ? -0.511 -1.333 -10.043 1.00 72.75 147 LEU A C 1
ATOM 1144 O O . LEU A 1 147 ? -1.464 -0.616 -9.789 1.00 72.75 147 LEU A O 1
ATOM 1148 N N . ALA A 1 148 ? 0.712 -1.013 -9.634 1.00 68.19 148 ALA A N 1
ATOM 1149 C CA . ALA A 1 148 ? 1.023 0.109 -8.753 1.00 68.19 148 ALA A CA 1
ATOM 1150 C C . ALA A 1 148 ? 1.080 1.458 -9.468 1.00 68.19 148 ALA A C 1
ATOM 1152 O O . ALA A 1 148 ? 0.809 2.492 -8.861 1.00 68.19 148 ALA A O 1
ATOM 1153 N N . GLU A 1 149 ? 1.476 1.461 -10.739 1.00 67.81 149 GLU A N 1
ATOM 1154 C CA . GLU A 1 149 ? 1.679 2.690 -11.505 1.00 67.81 149 GLU A CA 1
ATOM 1155 C C . GLU A 1 149 ? 0.455 3.076 -12.339 1.00 67.81 149 GLU A C 1
ATOM 1157 O O . GLU A 1 149 ? 0.267 4.256 -12.637 1.00 67.81 149 GLU A O 1
ATOM 1162 N N . GLN A 1 150 ? -0.399 2.114 -12.706 1.00 69.81 150 GLN A N 1
ATOM 1163 C CA . GLN A 1 150 ? -1.605 2.412 -13.474 1.00 69.81 150 GLN A CA 1
ATOM 1164 C C . GLN A 1 150 ? -2.690 3.042 -12.581 1.00 69.81 150 GLN A C 1
ATOM 1166 O O . GLN A 1 150 ? -3.076 2.458 -11.560 1.00 69.81 150 GLN A O 1
ATOM 1171 N N . PRO A 1 151 ? -3.238 4.212 -12.968 1.00 62.09 151 PRO A N 1
ATOM 1172 C CA . PRO A 1 151 ? -4.388 4.801 -12.287 1.00 62.09 151 PRO A CA 1
ATOM 1173 C C . PRO A 1 151 ? -5.554 3.799 -12.198 1.00 62.09 151 PRO A C 1
ATOM 1175 O O . PRO A 1 151 ? -5.895 3.155 -13.186 1.00 62.09 151 PRO A O 1
ATOM 1178 N N . GLY A 1 152 ? -6.150 3.646 -11.012 1.00 69.69 152 GLY A N 1
ATOM 1179 C CA . GLY A 1 152 ? -7.214 2.670 -10.725 1.00 69.69 152 GLY A CA 1
ATOM 1180 C C . GLY A 1 152 ? -6.714 1.296 -10.256 1.00 69.69 152 GLY A C 1
ATOM 1181 O O . GLY A 1 152 ? -7.268 0.741 -9.310 1.00 69.69 152 GLY A O 1
ATOM 1182 N N . LEU A 1 153 ? -5.623 0.771 -10.825 1.00 76.62 153 LEU A N 1
ATOM 1183 C CA . LEU A 1 153 ? -5.002 -0.468 -10.326 1.00 76.62 153 LEU A CA 1
ATOM 1184 C C . LEU A 1 153 ? -4.219 -0.224 -9.028 1.00 76.62 153 LEU A C 1
ATOM 1186 O O . LEU A 1 153 ? -4.162 -1.096 -8.159 1.00 76.62 153 LEU A O 1
ATOM 1190 N N . ALA A 1 154 ? -3.684 0.988 -8.861 1.00 78.38 154 ALA A N 1
ATOM 1191 C CA . ALA A 1 154 ? -2.984 1.372 -7.642 1.00 78.38 154 ALA A CA 1
ATOM 1192 C C . ALA A 1 154 ? -3.934 1.397 -6.431 1.00 78.38 154 ALA A C 1
ATOM 1194 O O . ALA A 1 154 ? -3.574 0.924 -5.352 1.00 78.38 154 ALA A O 1
ATOM 1195 N N . ASP A 1 155 ? -5.166 1.889 -6.631 1.00 86.62 155 ASP A N 1
ATOM 1196 C CA . ASP A 1 155 ? -6.226 1.869 -5.615 1.00 86.62 155 ASP A CA 1
ATOM 1197 C C . ASP A 1 155 ? -6.620 0.422 -5.275 1.00 86.62 155 ASP A C 1
ATOM 1199 O O . ASP A 1 155 ? -6.753 0.079 -4.100 1.00 86.62 155 ASP A O 1
ATOM 1203 N N . TRP A 1 156 ? -6.735 -0.453 -6.285 1.00 88.62 156 TRP A N 1
ATOM 1204 C CA . TRP A 1 156 ? -6.976 -1.886 -6.079 1.00 88.62 156 TRP A CA 1
ATOM 1205 C C . TRP A 1 156 ? -5.870 -2.533 -5.232 1.00 88.62 156 TRP A C 1
ATOM 1207 O O . TRP A 1 156 ? -6.172 -3.224 -4.261 1.00 88.62 156 TRP A O 1
ATOM 1217 N N . GLY A 1 157 ? -4.594 -2.273 -5.533 1.00 86.12 157 GLY A N 1
ATOM 1218 C CA . GLY A 1 157 ? -3.470 -2.857 -4.794 1.00 86.12 157 GLY A CA 1
ATOM 1219 C C . GLY A 1 157 ? -3.458 -2.436 -3.323 1.00 86.12 157 GLY A C 1
ATOM 1220 O O . GLY A 1 157 ? -3.261 -3.268 -2.433 1.00 86.12 157 GLY A O 1
ATOM 1221 N N . ALA A 1 158 ? -3.750 -1.160 -3.059 1.00 88.88 158 ALA A N 1
ATOM 1222 C CA . ALA A 1 158 ? -3.933 -0.656 -1.704 1.00 88.88 158 ALA A CA 1
ATOM 1223 C C . ALA A 1 158 ? -5.140 -1.311 -1.013 1.00 88.88 158 ALA A C 1
ATOM 1225 O O . ALA A 1 158 ? -5.017 -1.760 0.126 1.00 88.88 158 ALA A O 1
ATOM 1226 N N . ALA A 1 159 ? -6.278 -1.440 -1.700 1.00 92.06 159 ALA A N 1
ATOM 1227 C CA . ALA A 1 159 ? -7.475 -2.088 -1.168 1.00 92.06 159 ALA A CA 1
ATOM 1228 C C . ALA A 1 159 ? -7.221 -3.556 -0.782 1.00 92.06 159 ALA A C 1
ATOM 1230 O O . ALA A 1 159 ? -7.622 -3.984 0.299 1.00 92.06 159 ALA A O 1
ATOM 1231 N N . VAL A 1 160 ? -6.507 -4.319 -1.616 1.00 91.75 160 VAL A N 1
ATOM 1232 C CA . VAL A 1 160 ? -6.132 -5.714 -1.323 1.00 91.75 160 VAL A CA 1
ATOM 1233 C C . VAL A 1 160 ? -5.239 -5.795 -0.088 1.00 91.75 160 VAL A C 1
ATOM 1235 O O . VAL A 1 160 ? -5.479 -6.631 0.784 1.00 91.75 160 VAL A O 1
ATOM 1238 N N . LEU A 1 161 ? -4.234 -4.921 0.030 1.00 90.31 161 LEU A N 1
ATOM 1239 C CA . LEU A 1 161 ? -3.383 -4.886 1.220 1.00 90.31 161 LEU A CA 1
ATOM 1240 C C . LEU A 1 161 ? -4.191 -4.556 2.482 1.00 90.31 161 LEU A C 1
ATOM 1242 O O . LEU A 1 161 ? -4.036 -5.222 3.504 1.00 90.31 161 LEU A O 1
ATOM 1246 N N . LEU A 1 162 ? -5.060 -3.549 2.417 1.00 93.25 162 LEU A N 1
ATOM 1247 C CA . LEU A 1 162 ? -5.893 -3.133 3.543 1.00 93.25 162 LEU A CA 1
ATOM 1248 C C . LEU A 1 162 ? -6.871 -4.239 3.965 1.00 93.25 162 LEU A C 1
ATOM 1250 O O . LEU A 1 162 ? -7.009 -4.495 5.161 1.00 93.25 162 LEU A O 1
ATOM 1254 N N . GLU A 1 163 ? -7.486 -4.952 3.016 1.00 95.31 163 GLU A N 1
ATOM 1255 C CA . GLU A 1 163 ? -8.344 -6.108 3.312 1.00 95.31 163 GLU A CA 1
ATOM 1256 C C . GLU A 1 163 ? -7.560 -7.248 3.949 1.00 95.31 163 GLU A C 1
ATOM 1258 O O . GLU A 1 163 ? -7.979 -7.794 4.971 1.00 95.31 163 GLU A O 1
ATOM 1263 N N . ARG A 1 164 ? -6.376 -7.560 3.418 1.00 92.31 164 ARG A N 1
ATOM 1264 C CA . ARG A 1 164 ? -5.484 -8.551 4.022 1.00 92.31 164 ARG A CA 1
ATOM 1265 C C . ARG A 1 164 ? -5.154 -8.198 5.469 1.00 92.31 164 ARG A C 1
ATOM 1267 O O . ARG A 1 164 ? -5.178 -9.070 6.337 1.00 92.31 164 ARG A O 1
ATOM 1274 N N . LEU A 1 165 ? -4.833 -6.935 5.739 1.00 91.75 165 LEU A N 1
ATOM 1275 C CA . LEU A 1 165 ? -4.541 -6.459 7.089 1.00 91.75 165 LEU A CA 1
ATOM 1276 C C . LEU A 1 165 ? -5.771 -6.591 7.988 1.00 91.75 165 LEU A C 1
ATOM 1278 O O . LEU A 1 165 ? -5.675 -7.182 9.060 1.00 91.75 165 LEU A O 1
ATOM 1282 N N . ARG A 1 166 ? -6.943 -6.132 7.541 1.00 93.75 166 ARG A N 1
ATOM 1283 C CA . ARG A 1 166 ? -8.192 -6.284 8.297 1.00 93.75 166 ARG A CA 1
ATOM 1284 C C . ARG A 1 166 ? -8.432 -7.746 8.682 1.00 93.75 166 ARG A C 1
ATOM 1286 O O . ARG A 1 166 ? -8.615 -8.040 9.860 1.00 93.75 166 ARG A O 1
ATOM 1293 N N . GLN A 1 167 ? -8.350 -8.665 7.719 1.00 93.94 167 GLN A N 1
ATOM 1294 C CA . GLN A 1 167 ? -8.578 -10.094 7.947 1.00 93.94 167 GLN A CA 1
ATOM 1295 C C . GLN A 1 167 ? -7.532 -10.745 8.862 1.00 93.94 167 GLN A C 1
ATOM 1297 O O . GLN A 1 167 ? -7.862 -11.638 9.637 1.00 93.94 167 GLN A O 1
ATOM 1302 N N . LYS A 1 168 ? -6.271 -10.306 8.800 1.00 90.94 168 LYS A N 1
ATOM 1303 C CA . LYS A 1 168 ? -5.179 -10.875 9.605 1.00 90.94 168 LYS A CA 1
ATOM 1304 C C . LYS A 1 168 ? -5.227 -10.440 11.075 1.00 90.94 168 LYS A C 1
ATOM 1306 O O . LYS A 1 168 ? -4.623 -11.100 11.919 1.00 90.94 168 LYS A O 1
ATOM 1311 N N . HIS A 1 169 ? -5.899 -9.337 11.393 1.00 91.50 169 HIS A N 1
ATOM 1312 C CA . HIS A 1 169 ? -5.963 -8.821 12.758 1.00 91.50 169 HIS A CA 1
ATOM 1313 C C . HIS A 1 169 ? -7.104 -9.475 13.564 1.00 91.50 169 HIS A C 1
ATOM 1315 O O . HIS A 1 169 ? -8.253 -9.454 13.108 1.00 91.50 169 HIS A O 1
ATOM 1321 N N . PRO A 1 170 ? -6.859 -9.962 14.798 1.00 90.62 170 PRO A N 1
ATOM 1322 C CA . PRO A 1 170 ? -7.882 -10.637 15.605 1.00 90.62 170 PRO A CA 1
ATOM 1323 C C . PRO A 1 170 ? -9.144 -9.802 15.851 1.00 90.62 170 PRO A C 1
ATOM 1325 O O . PRO A 1 170 ? -10.243 -10.338 15.834 1.00 90.62 170 PRO A O 1
ATOM 1328 N N . GLN A 1 171 ? -8.990 -8.489 16.053 1.00 93.56 171 GLN A N 1
ATOM 1329 C CA . GLN A 1 171 ? -10.113 -7.588 16.347 1.00 93.56 171 GLN A CA 1
ATOM 1330 C C . GLN A 1 171 ? -10.663 -6.867 15.100 1.00 93.56 171 GLN A C 1
ATOM 1332 O O . GLN A 1 171 ? -11.858 -6.612 15.047 1.00 93.56 171 GLN A O 1
ATOM 1337 N N . LEU A 1 172 ? -9.847 -6.568 14.071 1.00 93.50 172 LEU A N 1
ATOM 1338 C CA . LEU A 1 172 ? -10.350 -5.849 12.882 1.00 93.50 172 LEU A CA 1
ATOM 1339 C C . LEU A 1 172 ? -11.102 -6.795 11.944 1.00 93.50 172 LEU A C 1
ATOM 1341 O O . LEU A 1 172 ? -11.989 -6.355 11.220 1.00 93.50 172 LEU A O 1
ATOM 1345 N N . SER A 1 173 ? -10.774 -8.090 11.963 1.00 94.69 173 SER A N 1
ATOM 1346 C CA . SER A 1 173 ? -11.457 -9.102 11.151 1.00 94.69 173 SER A CA 1
ATOM 1347 C C . SER A 1 173 ? -12.947 -9.215 11.480 1.00 94.69 173 SER A C 1
ATOM 1349 O O . SER A 1 173 ? -13.732 -9.574 10.602 1.00 94.69 173 SER A O 1
ATOM 1351 N N . MET A 1 174 ? -13.332 -8.849 12.709 1.00 95.19 174 MET A N 1
ATOM 1352 C CA . MET A 1 174 ? -14.716 -8.814 13.189 1.00 95.19 174 MET A CA 1
ATOM 1353 C C . MET A 1 174 ? -15.474 -7.546 12.777 1.00 95.19 174 MET A C 1
ATOM 1355 O O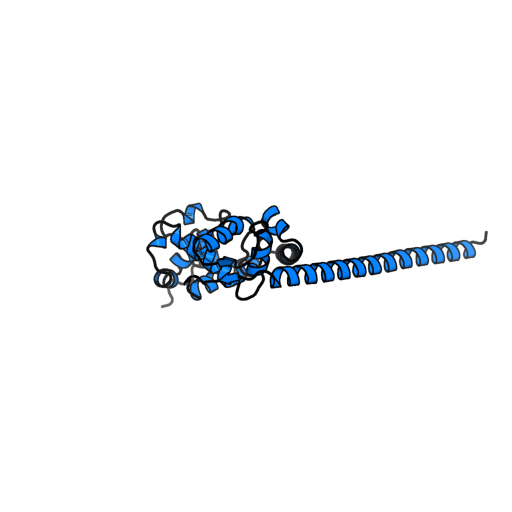 . MET A 1 174 ? -16.696 -7.529 12.872 1.00 95.19 174 MET A O 1
ATOM 1359 N N . LEU A 1 175 ? -14.769 -6.504 12.329 1.00 95.56 175 LEU A N 1
ATOM 1360 C CA . LEU A 1 175 ? -15.358 -5.228 11.936 1.00 95.56 175 LEU A CA 1
ATOM 1361 C C . LEU A 1 175 ? -15.551 -5.173 10.422 1.00 95.56 175 LEU A C 1
ATOM 1363 O O . LEU A 1 175 ? -14.683 -5.581 9.640 1.00 95.56 175 LEU A O 1
ATOM 1367 N N . SER A 1 176 ? -16.685 -4.626 10.002 1.00 96.00 176 SER A N 1
ATOM 1368 C CA . SER A 1 176 ? -16.940 -4.278 8.610 1.00 96.00 176 SER A CA 1
ATOM 1369 C C . SER A 1 176 ? -16.146 -3.037 8.194 1.00 96.00 176 SER A C 1
ATOM 1371 O O . SER A 1 176 ? -15.773 -2.194 9.012 1.00 96.00 176 SER A O 1
ATOM 1373 N N . TRP A 1 177 ? -15.928 -2.872 6.888 1.00 96.31 177 TRP A N 1
ATOM 1374 C CA . TRP A 1 177 ? -15.334 -1.639 6.366 1.00 96.31 177 TRP A CA 1
ATOM 1375 C C . TRP A 1 177 ? -16.171 -0.399 6.656 1.00 96.31 177 TRP A C 1
ATOM 1377 O O . TRP A 1 177 ? -15.603 0.675 6.814 1.00 96.31 177 TRP A O 1
ATOM 1387 N N . GLN A 1 178 ? -17.492 -0.549 6.773 1.00 96.38 178 GLN A N 1
ATOM 1388 C CA . GLN A 1 178 ? -18.377 0.545 7.153 1.00 96.38 178 GLN A CA 1
ATOM 1389 C C . GLN A 1 178 ? -18.077 1.024 8.578 1.00 96.38 178 GLN A C 1
ATOM 1391 O O . GLN A 1 178 ? -17.900 2.221 8.788 1.00 96.38 178 GLN A O 1
ATOM 1396 N N . GLU A 1 179 ? -17.938 0.104 9.536 1.00 96.31 179 GLU A N 1
ATOM 1397 C CA . GLU A 1 179 ? -17.552 0.435 10.914 1.00 96.31 179 GLU A CA 1
ATOM 1398 C C . GLU A 1 179 ? -16.159 1.065 10.977 1.00 96.31 179 GLU A C 1
ATOM 1400 O O . GLU A 1 179 ? -15.976 2.087 11.631 1.00 96.31 179 GLU A O 1
ATOM 1405 N N . ILE A 1 180 ? -15.190 0.510 10.241 1.00 96.12 180 ILE A N 1
ATOM 1406 C CA . ILE A 1 180 ? -13.829 1.061 10.178 1.00 96.12 180 ILE A CA 1
ATOM 1407 C C . ILE A 1 180 ? -13.838 2.477 9.592 1.00 96.12 180 ILE A C 1
ATOM 1409 O O . ILE A 1 180 ? -13.159 3.356 10.110 1.00 96.12 180 ILE A O 1
ATOM 1413 N N . SER A 1 181 ? -14.614 2.717 8.533 1.00 96.19 181 SER A N 1
ATOM 1414 C CA . SER A 1 181 ? -14.701 4.029 7.881 1.00 96.19 181 SER A CA 1
ATOM 1415 C C . SER A 1 181 ? -15.368 5.102 8.748 1.00 96.19 181 SER A C 1
ATOM 1417 O O . SER A 1 181 ? -15.137 6.290 8.534 1.00 96.19 181 SER A O 1
ATOM 1419 N N . ALA A 1 182 ? -16.174 4.695 9.732 1.00 95.19 182 ALA A N 1
ATOM 1420 C CA . ALA A 1 182 ? -16.882 5.603 10.627 1.00 95.19 182 ALA A CA 1
ATOM 1421 C C . ALA A 1 182 ? -16.013 6.125 11.787 1.00 95.19 182 ALA A C 1
ATOM 1423 O O . ALA A 1 182 ? -16.388 7.115 12.414 1.00 95.19 182 ALA A O 1
ATOM 1424 N N . ASP A 1 183 ? -14.867 5.497 12.072 1.00 94.94 183 ASP A N 1
ATOM 1425 C CA . ASP A 1 183 ? -13.963 5.898 13.154 1.00 94.94 183 ASP A CA 1
ATOM 1426 C C . ASP A 1 183 ? -12.554 6.212 12.616 1.00 94.94 183 ASP A C 1
ATOM 1428 O O . ASP A 1 183 ? -11.816 5.299 12.227 1.00 94.94 183 ASP A O 1
ATOM 1432 N N . PRO A 1 184 ? -12.116 7.485 12.653 1.00 94.00 184 PRO A N 1
ATOM 1433 C CA . PRO A 1 184 ? -10.770 7.881 12.244 1.00 94.00 184 PRO A CA 1
ATOM 1434 C C . PRO A 1 184 ? -9.639 7.103 12.938 1.00 94.00 184 PRO A C 1
ATOM 1436 O O . PRO A 1 184 ? -8.592 6.882 12.326 1.00 94.00 184 PRO A O 1
ATOM 1439 N N . ASN A 1 185 ? -9.834 6.643 14.180 1.00 93.56 185 ASN A N 1
ATOM 1440 C CA . ASN A 1 185 ? -8.846 5.823 14.886 1.00 93.56 185 ASN A CA 1
ATOM 1441 C C . ASN A 1 185 ? -8.720 4.431 14.271 1.00 93.56 185 ASN A C 1
ATOM 1443 O O . ASN A 1 185 ? -7.609 3.909 14.177 1.00 93.56 185 ASN A O 1
ATOM 1447 N N . LEU A 1 186 ? -9.826 3.839 13.812 1.00 94.62 186 LEU A N 1
ATOM 1448 C CA . LEU A 1 186 ? -9.806 2.549 13.125 1.00 94.62 186 LEU A CA 1
ATOM 1449 C C . LEU A 1 186 ? -9.168 2.673 11.739 1.00 94.62 186 LEU A C 1
ATOM 1451 O O . LEU A 1 186 ? -8.384 1.804 11.356 1.00 94.62 186 LEU A O 1
ATOM 1455 N N . ILE A 1 187 ? -9.405 3.776 11.022 1.00 94.88 187 ILE A N 1
ATOM 1456 C CA . ILE A 1 187 ? -8.694 4.076 9.768 1.00 94.88 187 ILE A CA 1
ATOM 1457 C C . ILE A 1 187 ? -7.180 4.159 10.028 1.00 94.88 187 ILE A C 1
ATOM 1459 O O . ILE A 1 187 ? -6.393 3.483 9.357 1.00 94.88 187 ILE A O 1
ATOM 1463 N N . ALA A 1 188 ? -6.764 4.912 11.052 1.00 92.38 188 ALA A N 1
ATOM 1464 C CA . ALA A 1 188 ? -5.361 5.006 11.457 1.00 92.38 188 ALA A CA 1
ATOM 1465 C C . ALA A 1 188 ? -4.788 3.668 11.935 1.00 92.38 188 ALA A C 1
ATOM 1467 O O . ALA A 1 188 ? -3.613 3.369 11.697 1.00 92.38 188 ALA A O 1
ATOM 1468 N N . LYS A 1 189 ? -5.608 2.822 12.561 1.00 92.56 189 LYS A N 1
ATOM 1469 C CA . LYS A 1 189 ? -5.206 1.484 12.984 1.00 92.56 189 LYS A CA 1
ATOM 1470 C C . LYS A 1 189 ? -4.884 0.613 11.779 1.00 92.56 189 LYS A C 1
ATOM 1472 O O . LYS A 1 189 ? -3.803 0.031 11.749 1.00 92.56 189 LYS A O 1
ATOM 1477 N N . VAL A 1 190 ? -5.748 0.546 10.765 1.00 92.06 190 VAL A N 1
ATOM 1478 C CA . VAL A 1 190 ? -5.430 -0.219 9.546 1.00 92.06 190 VAL A CA 1
ATOM 1479 C C . VAL A 1 190 ? -4.208 0.381 8.840 1.00 92.06 190 VAL A C 1
ATOM 1481 O O . VAL A 1 190 ? -3.311 -0.360 8.431 1.00 92.06 190 VAL A O 1
ATOM 1484 N N . TYR A 1 191 ? -4.104 1.711 8.782 1.00 91.62 191 TYR A N 1
ATOM 1485 C CA . TYR A 1 191 ? -2.946 2.392 8.203 1.00 91.62 191 TYR A CA 1
ATOM 1486 C C . TYR A 1 191 ? -1.623 2.097 8.935 1.00 91.62 191 TYR A C 1
ATOM 1488 O O . TYR A 1 191 ? -0.577 1.983 8.301 1.00 91.62 191 TYR A O 1
ATOM 1496 N N . SER A 1 192 ? -1.662 1.856 10.249 1.00 89.31 192 SER A N 1
ATOM 1497 C CA . SER A 1 192 ? -0.488 1.406 11.019 1.00 89.31 192 SER A CA 1
ATOM 1498 C C . SER A 1 192 ? 0.095 0.102 10.461 1.00 89.31 192 SER A C 1
ATOM 1500 O O . SER A 1 192 ? 1.311 -0.066 10.411 1.00 89.31 192 SER A O 1
ATOM 1502 N N . GLY A 1 193 ? -0.769 -0.814 10.011 1.00 87.94 193 GLY A N 1
ATOM 1503 C CA . GLY A 1 193 ? -0.354 -2.049 9.343 1.00 87.94 193 GLY A CA 1
ATOM 1504 C C . GLY A 1 193 ? 0.057 -1.826 7.889 1.00 87.94 193 GLY A C 1
ATOM 1505 O O . GLY A 1 193 ? 0.991 -2.466 7.408 1.00 87.94 193 GLY A O 1
ATOM 1506 N N . TYR A 1 194 ? -0.613 -0.898 7.202 1.00 87.31 194 TYR A N 1
ATOM 1507 C CA . TYR A 1 194 ? -0.348 -0.535 5.807 1.00 87.31 194 TYR A CA 1
ATOM 1508 C C . TYR A 1 194 ? 1.076 -0.020 5.594 1.00 87.31 194 TYR A C 1
ATOM 1510 O O . TYR A 1 194 ? 1.726 -0.391 4.622 1.00 87.31 194 TYR A O 1
ATOM 1518 N N . MET A 1 195 ? 1.590 0.775 6.535 1.00 78.06 195 MET A N 1
ATOM 1519 C CA . MET A 1 195 ? 2.961 1.298 6.501 1.00 78.06 195 MET A CA 1
ATOM 1520 C C . MET A 1 195 ? 4.048 0.197 6.545 1.00 78.06 195 MET A C 1
ATOM 1522 O O . MET A 1 195 ? 5.242 0.496 6.446 1.00 78.06 195 MET A O 1
ATOM 1526 N N . GLY A 1 196 ? 3.657 -1.077 6.677 1.00 63.25 196 GLY A N 1
ATOM 1527 C CA . GLY A 1 196 ? 4.549 -2.225 6.729 1.00 63.25 196 GLY A CA 1
ATOM 1528 C C . GLY A 1 196 ? 5.367 -2.262 8.018 1.00 63.25 196 GLY A C 1
ATOM 1529 O O . GLY A 1 196 ? 5.265 -1.399 8.891 1.00 63.25 196 GLY A O 1
ATOM 1530 N N . ALA A 1 197 ? 6.238 -3.262 8.140 1.00 44.09 197 ALA A N 1
ATOM 1531 C CA . ALA A 1 197 ? 7.120 -3.493 9.290 1.00 44.09 197 ALA A CA 1
ATOM 1532 C C . ALA A 1 197 ? 8.169 -2.384 9.566 1.00 44.09 197 ALA A C 1
ATOM 1534 O O . ALA A 1 197 ? 9.152 -2.621 10.261 1.00 44.09 197 ALA A O 1
ATOM 1535 N N . GLY A 1 198 ? 7.982 -1.176 9.024 1.00 49.50 198 GLY A N 1
ATOM 1536 C CA . GLY A 1 198 ? 8.895 -0.039 9.107 1.00 49.50 198 GLY A CA 1
ATOM 1537 C C . GLY A 1 198 ? 8.434 1.122 9.991 1.00 49.50 198 GLY A C 1
ATOM 1538 O O . GLY A 1 198 ? 9.046 2.185 9.912 1.00 49.50 198 GLY A O 1
ATOM 1539 N N . GLY A 1 199 ? 7.389 0.972 10.811 1.00 55.75 199 GLY A N 1
ATOM 1540 C CA . GLY A 1 199 ? 6.984 2.062 11.708 1.00 55.75 199 GLY A CA 1
ATOM 1541 C C . GLY A 1 199 ? 6.184 1.652 12.933 1.00 55.75 199 GLY A C 1
ATOM 1542 O O . GLY A 1 199 ? 6.498 2.129 14.014 1.00 55.75 199 GLY A O 1
ATOM 1543 N N . ASP A 1 200 ? 5.194 0.768 12.778 1.00 66.44 200 ASP A N 1
ATOM 1544 C CA . ASP A 1 200 ? 4.230 0.494 13.855 1.00 66.44 200 ASP A CA 1
ATOM 1545 C C . ASP A 1 200 ? 3.623 -0.923 13.777 1.00 66.44 200 ASP A C 1
ATOM 1547 O O . ASP A 1 200 ? 2.497 -1.149 14.202 1.00 66.44 200 ASP A O 1
ATOM 1551 N N . TRP A 1 201 ? 4.337 -1.924 13.247 1.00 77.69 201 TRP A N 1
ATOM 1552 C CA . TRP A 1 201 ? 3.778 -3.283 13.113 1.00 77.69 201 TRP A CA 1
ATOM 1553 C C . TRP A 1 201 ? 3.399 -3.923 14.451 1.00 77.69 201 TRP A C 1
ATOM 1555 O O . TRP A 1 201 ? 2.382 -4.606 14.544 1.00 77.69 201 TRP A O 1
ATOM 1565 N N . ASP A 1 202 ? 4.177 -3.674 15.501 1.00 77.88 202 ASP A N 1
ATOM 1566 C CA . ASP A 1 202 ? 3.843 -4.157 16.841 1.00 77.88 202 ASP A CA 1
ATOM 1567 C C . ASP A 1 202 ? 2.640 -3.406 17.424 1.00 77.88 202 ASP A C 1
ATOM 1569 O O . ASP A 1 202 ? 1.765 -4.030 18.023 1.00 77.88 202 ASP A O 1
ATOM 1573 N N . ALA A 1 203 ? 2.523 -2.102 17.155 1.00 76.88 203 ALA A N 1
ATOM 1574 C CA . ALA A 1 203 ? 1.330 -1.333 17.498 1.00 76.88 203 ALA A CA 1
ATOM 1575 C C . ALA A 1 203 ? 0.107 -1.794 16.690 1.00 76.88 203 ALA A C 1
ATOM 1577 O O . ALA A 1 203 ? -0.993 -1.867 17.224 1.00 76.88 203 ALA A O 1
ATOM 1578 N N . TRP A 1 204 ? 0.281 -2.188 15.426 1.00 87.25 204 TRP A N 1
ATOM 1579 C CA . TRP A 1 204 ? -0.774 -2.786 14.618 1.00 87.25 204 TRP A CA 1
ATOM 1580 C C . TRP A 1 204 ? -1.201 -4.155 15.156 1.00 87.25 204 TRP A C 1
ATOM 1582 O O . TRP A 1 204 ? -2.390 -4.421 15.152 1.00 87.25 204 TRP A O 1
ATOM 1592 N N . LYS A 1 205 ? -0.292 -5.001 15.659 1.00 84.25 205 LYS A N 1
ATOM 1593 C CA . LYS A 1 205 ? -0.653 -6.307 16.253 1.00 84.25 205 LYS A CA 1
ATOM 1594 C C . LYS A 1 205 ? -1.376 -6.204 17.597 1.00 84.25 205 LYS A C 1
ATOM 1596 O O . LYS A 1 205 ? -2.050 -7.157 17.980 1.00 84.25 205 LYS A O 1
ATOM 1601 N N . ALA A 1 206 ? -1.148 -5.120 18.336 1.00 79.75 206 ALA A N 1
ATOM 1602 C CA . ALA A 1 206 ? -1.768 -4.867 19.633 1.00 79.75 206 ALA A CA 1
ATOM 1603 C C . ALA A 1 206 ? -3.270 -4.526 19.496 1.00 79.75 206 ALA A C 1
ATOM 1605 O O . ALA A 1 206 ? -3.832 -4.612 18.405 1.00 79.75 206 ALA A O 1
ATOM 1606 N N . ASP A 1 207 ? -3.913 -4.114 20.594 1.00 82.00 207 ASP A N 1
ATOM 1607 C CA . ASP A 1 207 ? -5.324 -3.681 20.656 1.00 82.00 207 ASP A CA 1
ATOM 1608 C C . ASP A 1 207 ? -5.699 -2.633 19.590 1.00 82.00 207 ASP A C 1
ATOM 1610 O O . ASP A 1 207 ? -4.822 -2.050 18.963 1.00 82.00 207 ASP A O 1
ATOM 1614 N N . LEU A 1 208 ? -6.986 -2.314 19.401 1.00 87.75 208 LEU A N 1
ATOM 1615 C CA . LEU A 1 208 ? -7.503 -1.363 18.384 1.00 87.75 208 LEU A CA 1
ATOM 1616 C C . LEU A 1 208 ? -6.979 0.094 18.446 1.00 87.75 208 LEU A C 1
ATOM 1618 O O . LEU A 1 208 ? -7.470 0.956 17.722 1.00 87.75 208 LEU A O 1
ATOM 1622 N N . ILE A 1 209 ? -5.962 0.382 19.251 1.00 88.31 209 ILE A N 1
ATOM 1623 C CA . ILE A 1 209 ? -5.292 1.679 19.313 1.00 88.31 209 ILE A CA 1
ATOM 1624 C C . ILE A 1 209 ? -4.330 1.813 18.117 1.00 88.31 209 ILE A C 1
ATOM 1626 O O . ILE A 1 209 ? -3.508 0.916 17.891 1.00 88.31 209 ILE A O 1
ATOM 1630 N N . PRO A 1 210 ? -4.407 2.904 17.333 1.00 88.31 210 PRO A N 1
ATOM 1631 C CA . PRO A 1 210 ? -3.473 3.144 16.240 1.00 88.31 210 PRO A CA 1
ATOM 1632 C C . PRO A 1 210 ? -2.046 3.368 16.752 1.00 88.31 210 PRO A C 1
ATOM 1634 O O . PRO A 1 210 ? -1.823 3.885 17.847 1.00 88.31 210 PRO A O 1
ATOM 1637 N N . GLY A 1 211 ? -1.063 3.013 15.927 1.00 87.00 211 GLY A N 1
ATOM 1638 C CA . GLY A 1 211 ? 0.328 3.363 16.181 1.00 87.00 211 GLY A CA 1
ATOM 1639 C C . GLY A 1 211 ? 0.542 4.876 16.143 1.00 87.00 211 GLY A C 1
ATOM 1640 O O . GLY A 1 211 ? -0.153 5.601 15.426 1.00 87.00 211 GLY A O 1
ATOM 1641 N N . ARG A 1 212 ? 1.516 5.373 16.911 1.00 87.25 212 ARG A N 1
ATOM 1642 C CA . ARG A 1 212 ? 1.758 6.818 17.054 1.00 87.25 212 ARG A CA 1
ATOM 1643 C C . ARG A 1 212 ? 2.123 7.472 15.723 1.00 87.25 212 ARG A C 1
ATOM 1645 O O . ARG A 1 212 ? 1.737 8.608 15.467 1.00 87.25 212 ARG A O 1
ATOM 1652 N N . VAL A 1 213 ? 2.877 6.783 14.866 1.00 86.81 213 VAL A N 1
ATOM 1653 C CA . VAL A 1 213 ? 3.280 7.348 13.573 1.00 86.81 213 VAL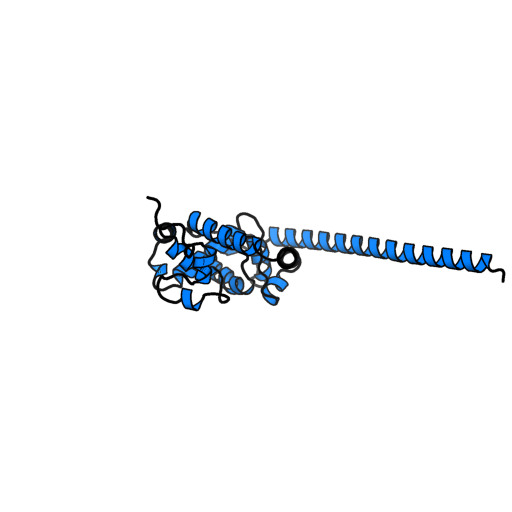 A CA 1
ATOM 1654 C C . VAL A 1 213 ? 2.068 7.460 12.653 1.00 86.81 213 VAL A C 1
ATOM 1656 O O . VAL A 1 213 ? 1.894 8.483 11.989 1.00 86.81 213 VAL A O 1
ATOM 1659 N N . ALA A 1 214 ? 1.208 6.441 12.647 1.00 88.81 214 ALA A N 1
ATOM 1660 C CA . ALA A 1 214 ? -0.035 6.459 11.886 1.00 88.81 214 ALA A CA 1
ATOM 1661 C C . ALA A 1 214 ? -0.992 7.551 12.386 1.00 88.81 214 ALA A C 1
ATOM 1663 O O . ALA A 1 214 ? -1.490 8.333 11.576 1.00 88.81 214 ALA A O 1
ATOM 1664 N N . ALA A 1 215 ? -1.182 7.663 13.705 1.00 90.00 215 ALA A N 1
ATOM 1665 C CA . ALA A 1 215 ? -2.011 8.692 14.331 1.00 90.00 215 ALA A CA 1
ATOM 1666 C C . ALA A 1 215 ? -1.523 10.109 13.991 1.00 90.00 215 ALA A C 1
ATOM 1668 O O . ALA A 1 215 ? -2.308 10.949 13.545 1.00 90.00 215 ALA A O 1
ATOM 1669 N N . ALA A 1 216 ? -0.214 10.359 14.091 1.00 88.94 216 ALA A N 1
ATOM 1670 C CA . ALA A 1 216 ? 0.382 11.642 13.735 1.00 88.94 216 ALA A CA 1
ATOM 1671 C C . ALA A 1 216 ? 0.215 11.976 12.242 1.00 88.94 216 ALA A C 1
ATOM 1673 O O . ALA A 1 216 ? -0.162 13.098 11.897 1.00 88.94 216 ALA A O 1
ATOM 1674 N N . ARG A 1 217 ? 0.455 11.011 11.342 1.00 88.38 217 ARG A N 1
ATOM 1675 C CA . ARG A 1 217 ? 0.281 11.201 9.888 1.00 88.38 217 ARG A CA 1
ATOM 1676 C C . ARG A 1 217 ? -1.179 11.427 9.496 1.00 88.38 217 ARG A C 1
ATOM 1678 O O . ARG A 1 217 ? -1.439 12.191 8.572 1.00 88.38 217 ARG A O 1
ATOM 1685 N N . MET A 1 218 ? -2.113 10.815 10.219 1.00 90.62 218 MET A N 1
ATOM 1686 C CA . MET A 1 218 ? -3.553 11.045 10.068 1.00 90.62 218 MET A CA 1
ATOM 1687 C C . MET A 1 218 ? -4.077 12.231 10.889 1.00 90.62 218 MET A C 1
A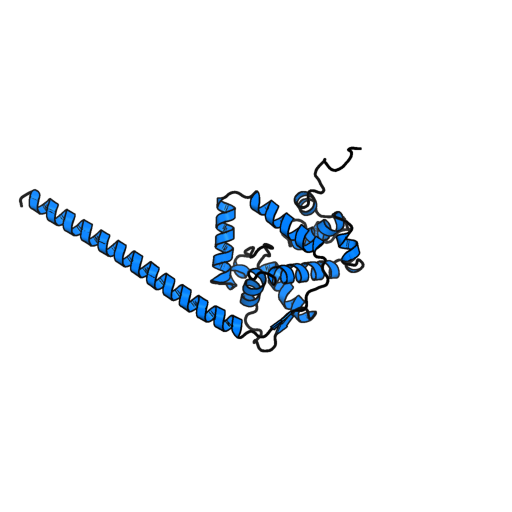TOM 1689 O O . MET A 1 218 ? -5.277 12.482 10.898 1.00 90.62 218 MET A O 1
ATOM 1693 N N . LYS A 1 219 ? -3.182 13.003 11.525 1.00 90.69 219 LYS A N 1
ATOM 1694 C CA . LYS A 1 219 ? -3.489 14.239 12.265 1.00 90.69 219 LYS A CA 1
ATOM 1695 C C . LYS A 1 219 ? -4.440 14.035 13.454 1.00 90.69 219 LYS A C 1
ATOM 1697 O O . LYS A 1 219 ? -5.091 14.982 13.880 1.00 90.69 219 LYS A O 1
ATOM 1702 N N . LEU A 1 220 ? -4.470 12.830 14.025 1.00 87.25 220 LEU A N 1
ATOM 1703 C CA . LEU A 1 220 ? -5.252 12.515 15.227 1.00 87.25 220 LEU A CA 1
ATOM 1704 C C . LEU A 1 220 ? -4.618 13.096 16.500 1.00 87.25 220 LEU A C 1
ATOM 1706 O O . LEU A 1 220 ? -5.323 13.446 17.439 1.00 87.25 220 LEU A O 1
ATOM 1710 N N . ASP A 1 221 ? -3.294 13.272 16.495 1.00 71.69 221 ASP A N 1
ATOM 1711 C CA . ASP A 1 221 ? -2.526 13.802 17.632 1.00 71.69 221 ASP A CA 1
ATOM 1712 C C . ASP A 1 221 ? -2.451 15.343 17.660 1.00 71.69 221 ASP A C 1
ATOM 1714 O O . ASP A 1 221 ? -1.741 15.917 18.489 1.00 71.69 221 ASP A O 1
ATOM 1718 N N . GLN A 1 222 ? -3.121 16.047 16.738 1.00 61.16 222 GLN A N 1
ATOM 1719 C CA . GLN A 1 222 ? -3.062 17.509 16.695 1.00 61.16 222 GLN A CA 1
ATOM 1720 C C . GLN A 1 222 ? -4.038 18.123 17.714 1.00 61.16 222 GLN A C 1
ATOM 1722 O O . GLN A 1 222 ? -5.247 17.898 17.613 1.00 61.16 222 GLN A O 1
ATOM 1727 N N . PRO A 1 223 ? -3.560 18.945 18.671 1.00 42.72 223 PRO A N 1
ATOM 1728 C CA . PRO A 1 223 ? -4.433 19.703 19.555 1.00 42.72 223 PRO A CA 1
ATOM 1729 C C . PRO A 1 223 ? -5.103 20.818 18.742 1.00 42.72 223 PRO A C 1
ATOM 1731 O O . PRO A 1 223 ? -4.566 21.911 18.589 1.00 42.72 223 PRO A O 1
ATOM 1734 N N . GLY A 1 224 ? -6.255 20.500 18.159 1.00 43.16 224 GLY A N 1
ATOM 1735 C CA . GLY A 1 224 ? -7.044 21.439 17.359 1.00 43.16 224 GLY A CA 1
ATOM 1736 C C . GLY A 1 224 ? -8.474 20.994 17.058 1.00 43.16 224 GLY A C 1
ATOM 1737 O O . GLY A 1 224 ? -9.185 21.727 16.387 1.00 43.16 224 GLY A O 1
ATOM 1738 N N . ASN A 1 225 ? -8.910 19.829 17.551 1.00 40.38 225 ASN A N 1
ATOM 1739 C CA . ASN A 1 225 ? -10.284 19.344 17.363 1.00 40.38 225 ASN A CA 1
ATOM 1740 C C . ASN A 1 225 ? -11.015 19.054 18.685 1.00 40.38 225 ASN A C 1
ATOM 1742 O O . ASN A 1 225 ? -12.028 18.361 18.713 1.00 40.38 225 ASN A O 1
ATOM 1746 N N . LEU A 1 226 ? -10.503 19.604 19.788 1.00 43.09 226 LEU A N 1
ATOM 1747 C CA . LEU A 1 226 ? -11.237 19.726 21.040 1.00 43.09 226 LEU A CA 1
ATOM 1748 C C . LEU A 1 226 ? -11.525 21.218 21.259 1.00 43.09 226 LEU A C 1
ATOM 1750 O O . LEU A 1 226 ? -10.608 22.005 21.478 1.00 43.09 226 LEU A O 1
ATOM 1754 N N . THR A 1 227 ? -12.817 21.548 21.176 1.00 40.22 227 THR A N 1
ATOM 1755 C CA . THR A 1 227 ? -13.505 22.780 21.608 1.00 40.22 227 THR A CA 1
ATOM 1756 C C . THR A 1 227 ? -13.270 24.082 20.828 1.00 40.22 227 THR A C 1
ATOM 1758 O O . THR A 1 227 ? -12.350 24.845 21.109 1.00 40.22 227 THR A O 1
ATOM 1761 N N . SER A 1 228 ? -14.219 24.362 19.933 1.00 33.66 228 SER A N 1
ATOM 1762 C CA . SER A 1 228 ? -15.001 25.612 19.857 1.00 33.66 228 SER A CA 1
ATOM 1763 C C . SER A 1 228 ? -16.318 25.219 19.165 1.00 33.66 228 SER A C 1
ATOM 1765 O O . SER A 1 228 ? -16.285 24.896 17.979 1.00 33.66 228 SER A O 1
ATOM 1767 N N . ASP A 1 229 ? -17.460 25.023 19.819 1.00 35.34 229 ASP A N 1
ATOM 1768 C CA . ASP A 1 229 ? -18.020 25.586 21.055 1.00 35.34 229 ASP A CA 1
ATOM 1769 C C . ASP A 1 229 ? -18.737 24.518 21.903 1.00 35.34 229 ASP A C 1
ATOM 1771 O O . ASP A 1 229 ? -19.203 23.509 21.320 1.00 35.34 229 ASP A O 1
#

Radius of gyration: 24.96 Å; chains: 1; bounding box: 77×50×58 Å

Secondary structure (DSSP, 8-state):
--HHHHHHHHHHHHHHHHHHHHHHHHHHHHHHHHHHHHHHHHHHHHHTT--EEE------HHHHHHHHHHHHHHHHTS-HHHHHHHHHHHHHHHH-THHHHHHT-EETTTTEEHHHHHHHHHHHHHTTSEEESS--TT-THHHHHHHHHSTTHHHHHHHHHHHHHHHHSTTGGGS-HHHHHH-HHHHHHHHHHHTGGGT-HHHHHSSSPPPHHHHHHTTTT-TTSS---

Foldseek 3Di:
DDPVVVVVVVVVVVVVVVVVVVVVVVVVVVVVVVVQVVLLVVLVVVVVPWDKDFDFPPADPLLLVLLLQLVVVVLVPDDPVVVVVLVVVLVVCQNPLVCQLVVQFQYASNRHTNVLVVVQPVQCCVVVRMDTDDDDPPPCSNVVSVLRHDPPSVSRSLRSSLVVLQCPAPPSVPDDSVRLSVDLQSSLLSSLPSVPPPARVVVNNDPSGHGPSSCVSSVVPPPPPPDDD

pLDDT: mean 74.77, std 16.05, range [33.66, 96.38]

Sequence (229 aa):
MPPALRLCVQLKRKGCTLAKLFIGGLLGILVGALGTTLFLVSRVNALAKVDFSIVTPSVSSEVLLAVRQAESDFYAQQPALRRLIENGQDVAAFLAPSLVYRFDFSVGPFRLKGHTLDEVIPWALQNGYLELQSSPLADFHWLYVYLAEQPGLADWGAAVLLERLRQKHPQLSMLSWQEISADPNLIAKVYSGYMGAGGDWDAWKADLIPGRVAAARMKLDQPGNLTSD